Protein AF-0000000084495347 (afdb_homodimer)

Secondary structure (DSSP, 8-state):
-HHHHHHHHHT--HHHHHHHHHHHHHHHHHHHHHHHHHHHHHHHHHTT----HHHHHHHHHHHHHHHHHHHHHHHHHHHHHHTTT-TT---SSTT-S--/-HHHHHHHHHH--HHHHHHHHHHHHHHHHHHHHHHHHHHHHHHHHHTT----HHHHHHHHHHHHHHHHHHHHHHHHHHHHHHTTT-TT---SSTT-S--

Foldseek 3Di:
DVVLLVVQCVVDDVVLVVLSVVLVVVLVVLVVVLVVVVVVQVVCVVVVNDDDPVVNVCVVVVSVVVSVVSSVVSVLLSVQVVCVPPPPDDRPDPVHPDD/DVVLLVVQCVVDDVVLVVLSVVLVVVLVVLVVVLVVVVVVQVVCVVVVNDDDPVVNVCVVVVSVVVSVVSSVVSVLLSVQVVCVPPPPDDRPDPVHPDD

Structure (mmCIF, N/CA/C/O backbone):
data_AF-0000000084495347-model_v1
#
loop_
_entity.id
_entity.type
_entity.pdbx_description
1 polymer 'Uncharacterized protein'
#
loop_
_atom_site.group_PDB
_atom_site.id
_atom_site.type_symbol
_atom_site.label_atom_id
_atom_site.label_alt_id
_atom_site.label_comp_id
_atom_site.label_asym_id
_atom_site.label_entity_id
_atom_site.label_seq_id
_atom_site.pdbx_PDB_ins_code
_atom_site.Cartn_x
_atom_site.Cartn_y
_atom_site.Cartn_z
_atom_site.occupancy
_atom_site.B_iso_or_equiv
_atom_si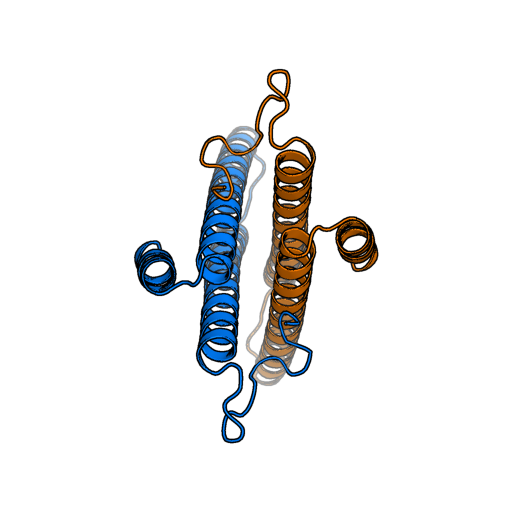te.auth_seq_id
_atom_site.auth_comp_id
_atom_site.auth_asym_id
_atom_site.auth_atom_id
_atom_site.pdbx_PDB_model_num
ATOM 1 N N . MET A 1 1 ? -13.68 2.09 -4.246 1 25.67 1 MET A N 1
ATOM 2 C CA . MET A 1 1 ? -12.477 2.371 -3.479 1 25.67 1 MET A CA 1
ATOM 3 C C . MET A 1 1 ? -12.266 3.873 -3.318 1 25.67 1 MET A C 1
ATOM 5 O O . MET A 1 1 ? -11.852 4.336 -2.254 1 25.67 1 MET A O 1
ATOM 9 N N . ASP A 1 2 ? -12.68 4.609 -4.328 1 34.72 2 ASP A N 1
ATOM 10 C CA . ASP A 1 2 ? -12.734 6.066 -4.406 1 34.72 2 ASP A CA 1
ATOM 11 C C . ASP A 1 2 ? -13.711 6.637 -3.377 1 34.72 2 ASP A C 1
ATOM 13 O O . ASP A 1 2 ? -13.453 7.691 -2.791 1 34.72 2 ASP A O 1
ATOM 17 N N . LYS A 1 3 ? -14.648 5.855 -3.271 1 36.66 3 LYS A N 1
ATOM 18 C CA . LYS A 1 3 ? -15.711 6.402 -2.436 1 36.66 3 LYS A CA 1
ATOM 19 C C . LYS A 1 3 ? -15.281 6.477 -0.974 1 36.66 3 LYS A C 1
ATOM 21 O O . LYS A 1 3 ? -15.578 7.453 -0.284 1 36.66 3 LYS A O 1
ATOM 26 N N . ARG A 1 4 ? -14.727 5.41 -0.504 1 34.75 4 ARG A N 1
ATOM 27 C CA . ARG A 1 4 ? -14.359 5.422 0.908 1 34.75 4 ARG A CA 1
ATOM 28 C C . ARG A 1 4 ? -13.344 6.527 1.2 1 34.75 4 ARG A C 1
ATOM 30 O O . ARG A 1 4 ? -13.438 7.203 2.227 1 34.75 4 ARG A O 1
ATOM 37 N N . LEU A 1 5 ? -12.336 6.672 0.284 1 36.12 5 LEU A N 1
ATOM 38 C CA . LEU A 1 5 ? -11.406 7.785 0.42 1 36.12 5 LEU A CA 1
ATOM 39 C C . LEU A 1 5 ? -12.148 9.117 0.425 1 36.12 5 LEU A C 1
ATOM 41 O O . LEU A 1 5 ? -11.82 10.008 1.208 1 36.12 5 LEU A O 1
ATOM 45 N N . ALA A 1 6 ? -13.148 9.195 -0.491 1 38.72 6 ALA A N 1
ATOM 46 C CA . ALA A 1 6 ? -13.938 10.422 -0.581 1 38.72 6 ALA A CA 1
ATOM 47 C C . ALA A 1 6 ? -14.703 10.672 0.712 1 38.72 6 ALA A C 1
ATOM 49 O O . ALA A 1 6 ? -14.812 11.82 1.162 1 38.72 6 ALA A O 1
ATOM 50 N N . GLU A 1 7 ? -15.242 9.812 1.247 1 37.69 7 GLU A N 1
ATOM 51 C CA . GLU A 1 7 ? -15.953 9.961 2.512 1 37.69 7 GLU A CA 1
ATOM 52 C C . GLU A 1 7 ? -15.016 10.391 3.631 1 37.69 7 GLU A C 1
ATOM 54 O O . GLU A 1 7 ? -15.383 11.195 4.488 1 37.69 7 GLU A O 1
ATOM 59 N N . ILE A 1 8 ? -13.891 9.828 3.629 1 37.72 8 ILE A N 1
ATOM 60 C CA . ILE A 1 8 ? -12.906 10.18 4.645 1 37.72 8 ILE A CA 1
ATOM 61 C C . ILE A 1 8 ? -12.477 11.633 4.453 1 37.72 8 ILE A C 1
ATOM 63 O O . ILE A 1 8 ? -12.32 12.375 5.426 1 37.72 8 ILE A O 1
ATOM 67 N N . GLN A 1 9 ? -12.422 12.117 3.203 1 41.38 9 GLN A N 1
ATOM 68 C CA . GLN A 1 9 ? -11.984 13.469 2.869 1 41.38 9 GLN A CA 1
ATOM 69 C C . GLN A 1 9 ? -12.953 14.516 3.406 1 41.38 9 GLN A C 1
ATOM 71 O O . GLN A 1 9 ? -12.547 15.617 3.779 1 41.38 9 GLN A O 1
ATOM 76 N N . GLN A 1 10 ? -14.18 14.211 3.416 1 42.56 10 GLN A N 1
ATOM 77 C CA . GLN A 1 10 ? -15.188 15.203 3.791 1 42.56 10 GLN A CA 1
ATOM 78 C C . GLN A 1 10 ? -15.094 15.547 5.273 1 42.56 10 GLN A C 1
ATOM 80 O O . GLN A 1 10 ? -15.469 16.656 5.684 1 42.56 10 GLN A O 1
ATOM 85 N N . ARG A 1 11 ? -14.742 14.688 6.062 1 39.97 11 ARG A N 1
ATOM 86 C CA . ARG A 1 11 ? -14.766 14.93 7.5 1 39.97 11 ARG A CA 1
ATOM 87 C C . ARG A 1 11 ? -13.383 15.328 8.008 1 39.97 11 ARG A C 1
ATOM 89 O O . ARG A 1 11 ? -13.203 15.562 9.203 1 39.97 11 ARG A O 1
ATOM 96 N N . LEU A 1 12 ? -12.469 15.305 7.062 1 48.56 12 LEU A N 1
ATOM 97 C CA . LEU A 1 12 ? -11.078 15.242 7.5 1 48.56 12 LEU A CA 1
ATOM 98 C C . LEU A 1 12 ? -10.555 16.625 7.852 1 48.56 12 LEU A C 1
ATOM 100 O O . LEU A 1 12 ? -10.828 17.594 7.141 1 48.56 12 LEU A O 1
ATOM 104 N N . THR A 1 13 ? -10.211 16.797 9.211 1 53.59 13 THR A N 1
ATOM 105 C CA . THR A 1 13 ? -9.328 17.906 9.539 1 53.59 13 THR A CA 1
ATOM 106 C C . THR A 1 13 ? -8.227 18.047 8.492 1 53.59 13 THR A C 1
ATOM 108 O O . THR A 1 13 ? -8.094 17.203 7.605 1 53.59 13 THR A O 1
ATOM 111 N N . LYS A 1 14 ? -7.797 19.188 8.344 1 61.97 14 LYS A N 1
ATOM 112 C CA . LYS A 1 14 ? -6.703 19.422 7.402 1 61.97 14 LYS A CA 1
ATOM 113 C C . LYS A 1 14 ? -5.762 18.219 7.348 1 61.97 14 LYS A C 1
ATOM 115 O O . LYS A 1 14 ? -5.336 17.812 6.27 1 61.97 14 LYS A O 1
ATOM 120 N N . GLU A 1 15 ? -5.559 17.625 8.531 1 64.12 15 GLU A N 1
ATOM 121 C CA . GLU A 1 15 ? -4.668 16.469 8.633 1 64.12 15 GLU A CA 1
ATOM 122 C C . GLU A 1 15 ? -5.266 15.25 7.938 1 64.12 15 GLU A C 1
ATOM 124 O O . GLU A 1 15 ? -4.562 14.523 7.23 1 64.12 15 GLU A O 1
ATOM 129 N N . GLN A 1 16 ? -6.523 15.078 8.102 1 67.62 16 GLN A N 1
ATOM 130 C CA . GLN A 1 16 ? -7.211 13.945 7.504 1 67.62 16 GLN A CA 1
ATOM 131 C C . GLN A 1 16 ? -7.258 14.07 5.984 1 67.62 16 GLN A C 1
ATOM 133 O O . GLN A 1 16 ? -7.16 13.07 5.266 1 67.62 16 GLN A O 1
ATOM 138 N N . LYS A 1 17 ? -7.359 15.305 5.621 1 73.12 17 LYS A N 1
ATOM 139 C CA . LYS A 1 17 ? -7.406 15.539 4.18 1 73.12 17 LYS A CA 1
ATOM 140 C C . LYS A 1 17 ? -6.059 15.227 3.529 1 73.12 17 LYS A C 1
ATOM 142 O O . LYS A 1 17 ? -6.008 14.641 2.447 1 73.12 17 LYS A O 1
ATOM 147 N N . ASP A 1 18 ? -5.043 15.617 4.195 1 78.25 18 ASP A N 1
ATOM 148 C CA . ASP A 1 18 ? -3.705 15.359 3.672 1 78.25 18 ASP A CA 1
ATOM 149 C C . ASP A 1 18 ? -3.441 13.859 3.559 1 78.25 18 ASP A C 1
ATOM 151 O O . ASP A 1 18 ? -2.852 13.398 2.578 1 78.25 18 ASP A O 1
ATOM 155 N N . LEU A 1 19 ? -3.898 13.195 4.543 1 83.44 19 LEU A N 1
ATOM 156 C CA . LEU A 1 19 ? -3.725 11.742 4.527 1 83.44 19 LEU A CA 1
ATOM 157 C C . LEU A 1 19 ? -4.508 11.117 3.383 1 83.44 19 LEU A C 1
ATOM 159 O O . LEU A 1 19 ? -4.012 10.211 2.707 1 83.44 19 LEU A O 1
ATOM 163 N N . SER A 1 20 ? -5.676 11.586 3.215 1 81.31 20 SER A N 1
ATOM 164 C CA . SER A 1 20 ? -6.516 11.039 2.152 1 81.31 20 SER A CA 1
ATOM 165 C C . SER A 1 20 ? -5.906 11.305 0.778 1 81.31 20 SER A C 1
ATOM 167 O O . SER A 1 20 ? -5.957 10.445 -0.104 1 81.31 20 SER A O 1
ATOM 169 N N . ILE A 1 21 ? -5.438 12.461 0.561 1 83.5 21 ILE A N 1
ATOM 170 C CA . ILE A 1 21 ? -4.805 12.82 -0.704 1 83.5 21 ILE A CA 1
ATOM 171 C C . ILE A 1 21 ? -3.578 11.945 -0.936 1 83.5 21 ILE A C 1
ATOM 173 O O . ILE A 1 21 ? -3.352 11.461 -2.049 1 83.5 21 ILE A O 1
ATOM 177 N N . PHE A 1 22 ? -2.816 11.742 0.081 1 87.44 22 PHE A N 1
ATOM 178 C CA . PHE A 1 22 ? -1.657 10.859 -0.011 1 87.44 22 PHE A CA 1
ATOM 179 C C . PHE A 1 22 ? -2.072 9.461 -0.45 1 87.44 22 PHE A C 1
ATOM 181 O O . PHE A 1 22 ? -1.467 8.883 -1.354 1 87.44 22 PHE A O 1
ATOM 188 N N . VAL A 1 23 ? -3.057 8.938 0.161 1 89.5 23 VAL A N 1
ATOM 189 C CA . VAL A 1 23 ? -3.531 7.594 -0.158 1 89.5 23 VAL A CA 1
ATOM 190 C C . VAL A 1 23 ? -3.986 7.539 -1.615 1 89.5 23 VAL A C 1
ATOM 192 O O . VAL A 1 23 ? -3.711 6.566 -2.322 1 89.5 23 VAL A O 1
ATOM 195 N N . LYS A 1 24 ? -4.645 8.531 -2.008 1 86.69 24 LYS A N 1
ATOM 196 C CA . LYS A 1 24 ? -5.059 8.602 -3.406 1 86.69 24 LYS A CA 1
ATOM 197 C C . LYS A 1 24 ? -3.852 8.531 -4.34 1 86.69 24 LYS A C 1
ATOM 199 O O . LYS A 1 24 ? -3.871 7.805 -5.332 1 86.69 24 LYS A O 1
ATOM 204 N N . HIS A 1 25 ? -2.852 9.32 -4.035 1 91.69 25 HIS A N 1
ATOM 205 C CA . HIS A 1 25 ? -1.64 9.312 -4.848 1 91.69 25 HIS A CA 1
ATOM 206 C C . HIS A 1 25 ? -0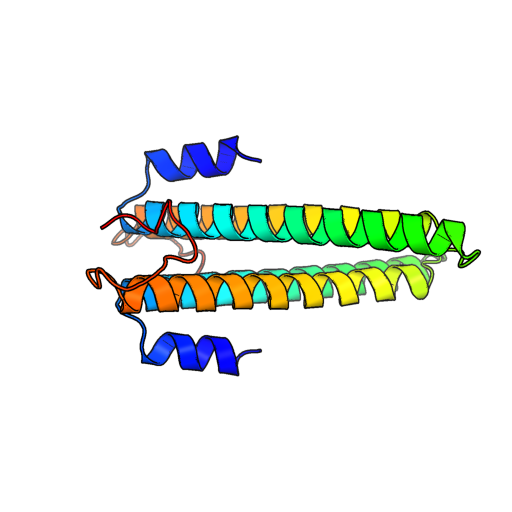.987 7.934 -4.844 1 91.69 25 HIS A C 1
ATOM 208 O O . HIS A 1 25 ? -0.454 7.488 -5.863 1 91.69 25 HIS A O 1
ATOM 214 N N . VAL A 1 26 ? -0.998 7.273 -3.727 1 94.5 26 VAL A N 1
ATOM 215 C CA . VAL A 1 26 ? -0.451 5.926 -3.645 1 94.5 26 VAL A CA 1
ATOM 216 C C . VAL A 1 26 ? -1.261 4.984 -4.531 1 94.5 26 VAL A C 1
ATOM 218 O O . VAL A 1 26 ? -0.694 4.184 -5.281 1 94.5 26 VAL A O 1
ATOM 221 N N . PHE A 1 27 ? -2.543 5.074 -4.5 1 92.56 27 PHE A N 1
ATOM 222 C CA . PHE A 1 27 ? -3.4 4.234 -5.328 1 92.56 27 PHE A CA 1
ATOM 223 C C . PHE A 1 27 ? -3.137 4.488 -6.809 1 92.56 27 PHE A C 1
ATOM 225 O O . PHE A 1 27 ? -3.076 3.549 -7.602 1 92.56 27 PHE A O 1
ATOM 232 N N . ASP A 1 28 ? -3.029 5.746 -7.141 1 92.25 28 ASP A N 1
ATOM 233 C CA . ASP A 1 28 ? -2.693 6.078 -8.523 1 92.25 28 ASP A CA 1
ATOM 234 C C . ASP A 1 28 ? -1.383 5.418 -8.945 1 92.25 28 ASP A C 1
ATOM 236 O O . ASP A 1 28 ? -1.269 4.906 -10.055 1 92.25 28 ASP A O 1
ATOM 240 N N . GLU A 1 29 ? -0.411 5.504 -8.07 1 95.06 29 GLU A N 1
ATOM 241 C CA . GLU A 1 29 ? 0.868 4.859 -8.352 1 95.06 29 GLU A CA 1
ATOM 242 C C . GLU A 1 29 ? 0.699 3.355 -8.531 1 95.06 29 GLU A C 1
ATOM 244 O O . GLU A 1 29 ? 1.289 2.762 -9.438 1 95.06 29 GLU A O 1
ATOM 249 N N . TYR A 1 30 ? -0.065 2.674 -7.656 1 96 30 TYR A N 1
ATOM 250 C CA . TYR A 1 30 ? -0.346 1.25 -7.801 1 96 30 TYR A CA 1
ATOM 251 C C . TYR A 1 30 ? -0.933 0.945 -9.172 1 96 30 TYR A C 1
ATOM 253 O O . TYR A 1 30 ? -0.52 -0.012 -9.836 1 96 30 TYR A O 1
ATOM 261 N N . ASP A 1 31 ? -1.883 1.733 -9.586 1 94.56 31 ASP A N 1
ATOM 262 C CA . ASP A 1 31 ? -2.535 1.516 -10.875 1 94.56 31 ASP A CA 1
ATOM 263 C C . ASP A 1 31 ? -1.541 1.663 -12.023 1 94.56 31 ASP A C 1
ATOM 265 O O . ASP A 1 31 ? -1.561 0.877 -12.969 1 94.56 31 ASP A O 1
ATOM 269 N N . LYS A 1 32 ? -0.75 2.703 -11.922 1 96.12 32 LYS A N 1
ATOM 270 C CA . LYS A 1 32 ? 0.286 2.902 -12.93 1 96.12 32 LYS A CA 1
ATOM 271 C C . LYS A 1 32 ? 1.21 1.69 -13.016 1 96.12 32 LYS A C 1
ATOM 273 O O . LYS A 1 32 ? 1.506 1.203 -14.109 1 96.12 32 LYS A O 1
ATOM 278 N N . LYS A 1 33 ? 1.647 1.181 -11.875 1 96.81 33 LYS A N 1
ATOM 279 C CA . LYS A 1 33 ? 2.566 0.048 -11.828 1 96.81 33 LYS A CA 1
ATOM 280 C C . LYS A 1 33 ? 1.884 -1.232 -12.305 1 96.81 33 LYS A C 1
ATOM 282 O O . LYS A 1 33 ? 2.51 -2.072 -12.953 1 96.81 33 LYS A O 1
ATOM 287 N N . ALA A 1 34 ? 0.661 -1.425 -11.953 1 94.25 34 ALA A N 1
ATOM 288 C CA . ALA A 1 34 ? -0.102 -2.566 -12.453 1 94.25 34 ALA A CA 1
ATOM 289 C C . ALA A 1 34 ? -0.21 -2.527 -13.977 1 94.25 34 ALA A C 1
ATOM 291 O O . ALA A 1 34 ? -0.095 -3.562 -14.641 1 94.25 34 ALA A O 1
ATOM 292 N N . ASP A 1 35 ? -0.438 -1.355 -14.555 1 94.62 35 ASP A N 1
ATOM 293 C CA . ASP A 1 35 ? -0.503 -1.2 -16 1 94.62 35 ASP A CA 1
ATOM 294 C C . ASP A 1 35 ? 0.839 -1.532 -16.656 1 94.62 35 ASP A C 1
ATOM 296 O O . ASP A 1 35 ? 0.885 -2.199 -17.688 1 94.62 35 ASP A O 1
ATOM 300 N N . GLU A 1 36 ? 1.893 -1.044 -16.078 1 95.19 36 GLU A N 1
ATOM 301 C CA . GLU A 1 36 ? 3.227 -1.373 -16.562 1 95.19 36 GLU A CA 1
ATOM 302 C C . GLU A 1 36 ? 3.463 -2.881 -16.562 1 95.19 36 GLU A C 1
ATOM 304 O O . GLU A 1 36 ? 4.059 -3.428 -17.484 1 95.19 36 GLU A O 1
ATOM 309 N N . HIS A 1 37 ? 3.061 -3.514 -15.492 1 94.31 37 HIS A N 1
ATOM 310 C CA . HIS A 1 37 ? 3.168 -4.965 -15.383 1 94.31 37 HIS A CA 1
ATOM 311 C C . HIS A 1 37 ? 2.395 -5.66 -16.5 1 94.31 37 HIS A C 1
ATOM 313 O O . HIS A 1 37 ? 2.906 -6.59 -17.125 1 94.31 37 HIS A O 1
ATOM 319 N N . ARG A 1 38 ? 1.146 -5.254 -16.734 1 92.12 38 ARG A N 1
ATOM 320 C CA . ARG A 1 38 ? 0.328 -5.82 -17.797 1 92.12 38 ARG A CA 1
ATOM 321 C C . ARG A 1 38 ? 1.035 -5.715 -19.156 1 92.12 38 ARG A C 1
ATOM 323 O O . ARG A 1 38 ? 1.043 -6.672 -19.922 1 92.12 38 ARG A O 1
ATOM 330 N N . ARG A 1 39 ? 1.602 -4.613 -19.422 1 92.69 39 ARG A N 1
ATOM 331 C CA . ARG A 1 39 ? 2.312 -4.398 -20.672 1 92.69 39 ARG A CA 1
ATOM 332 C C . ARG A 1 39 ? 3.531 -5.309 -20.781 1 92.69 39 ARG A C 1
ATOM 334 O O . ARG A 1 39 ? 3.814 -5.855 -21.844 1 92.69 39 ARG A O 1
ATOM 341 N N . LEU A 1 40 ? 4.199 -5.387 -19.688 1 90.62 40 LEU A N 1
ATOM 342 C CA . LEU A 1 40 ? 5.367 -6.258 -19.672 1 90.62 40 LEU A CA 1
ATOM 343 C C . LEU A 1 40 ? 4.969 -7.707 -19.938 1 90.62 40 LEU A C 1
ATOM 345 O O . LEU A 1 40 ? 5.637 -8.406 -20.703 1 90.62 40 LEU A O 1
ATOM 349 N N . ILE A 1 41 ? 3.91 -8.141 -19.344 1 91 41 ILE A N 1
ATOM 350 C CA . ILE A 1 41 ? 3.439 -9.508 -19.516 1 91 41 ILE A CA 1
ATOM 351 C C . ILE A 1 41 ? 3.01 -9.734 -20.969 1 91 41 ILE A C 1
ATOM 353 O O . ILE A 1 41 ? 3.305 -10.773 -21.547 1 91 41 ILE A O 1
ATOM 357 N N . ALA A 1 42 ? 2.301 -8.781 -21.547 1 89.88 42 ALA A N 1
ATOM 358 C CA . ALA A 1 42 ? 1.905 -8.859 -22.938 1 89.88 42 ALA A CA 1
ATOM 359 C C . ALA A 1 42 ? 3.127 -8.977 -23.859 1 89.88 42 ALA A C 1
ATOM 361 O O . ALA A 1 42 ? 3.141 -9.781 -24.781 1 89.88 42 ALA A O 1
ATOM 362 N N . SER A 1 43 ? 4.121 -8.156 -23.578 1 91.06 43 SER A N 1
ATOM 363 C CA . SER A 1 43 ? 5.355 -8.195 -24.359 1 91.06 43 SER A CA 1
ATOM 364 C C . SER A 1 43 ? 6.055 -9.539 -24.219 1 91.06 43 SER A C 1
ATOM 366 O O . SER A 1 43 ? 6.562 -10.078 -25.203 1 91.06 43 SER A O 1
ATOM 368 N N . ASN A 1 44 ? 6.113 -10.023 -23 1 89.5 44 ASN A N 1
ATOM 369 C CA . ASN A 1 44 ? 6.719 -11.328 -22.75 1 89.5 44 ASN A CA 1
ATOM 370 C C . ASN A 1 44 ? 6.012 -12.43 -23.531 1 89.5 44 ASN A C 1
ATOM 372 O O . ASN A 1 44 ? 6.66 -13.312 -24.094 1 89.5 44 ASN A O 1
ATOM 376 N N . ALA A 1 45 ? 4.691 -12.43 -23.5 1 88.62 45 ALA A N 1
ATOM 377 C CA . ALA A 1 45 ? 3.908 -13.422 -24.219 1 88.62 45 ALA A CA 1
ATOM 378 C C . ALA A 1 45 ? 4.254 -13.406 -25.719 1 88.62 45 ALA A C 1
ATOM 380 O O . ALA A 1 45 ? 4.383 -14.461 -26.344 1 88.62 45 ALA A O 1
ATOM 381 N N . LEU A 1 46 ? 4.488 -12.227 -26.297 1 90.25 46 LEU A N 1
ATOM 382 C CA . LEU A 1 46 ? 4.852 -12.086 -27.703 1 90.25 46 LEU A CA 1
ATOM 383 C C . LEU A 1 46 ? 6.227 -12.68 -27.969 1 90.25 46 LEU A C 1
ATOM 385 O O . LEU A 1 46 ? 6.488 -13.18 -29.062 1 90.25 46 LEU A O 1
ATOM 389 N N . ALA A 1 47 ? 7.035 -12.633 -26.953 1 91.31 47 ALA A N 1
ATOM 390 C CA . ALA A 1 47 ? 8.391 -13.164 -27.078 1 91.31 47 ALA A CA 1
ATOM 391 C C . ALA A 1 47 ? 8.438 -14.648 -26.719 1 91.31 47 ALA A C 1
ATOM 393 O O . ALA A 1 47 ? 9.516 -15.25 -26.688 1 91.31 47 ALA A O 1
ATOM 394 N N . GLY A 1 48 ? 7.258 -15.172 -26.297 1 89.44 48 GLY A N 1
ATOM 395 C CA . GLY A 1 48 ? 7.18 -16.594 -26.016 1 89.44 48 GLY A CA 1
ATOM 396 C C . GLY A 1 48 ? 7.453 -16.938 -24.562 1 89.44 48 GLY A C 1
ATOM 397 O O . GLY A 1 48 ? 7.711 -18.094 -24.234 1 89.44 48 GLY A O 1
ATOM 398 N N . ILE A 1 49 ? 7.652 -15.938 -23.75 1 83.94 49 ILE A N 1
ATOM 399 C CA . ILE A 1 49 ? 7.855 -16.156 -22.312 1 83.94 49 ILE A CA 1
ATOM 400 C C . ILE A 1 49 ? 6.508 -16.344 -21.625 1 83.94 49 ILE A C 1
ATOM 402 O O . ILE A 1 49 ? 5.633 -15.477 -21.719 1 83.94 49 ILE A O 1
ATOM 406 N N . LYS A 1 50 ? 6.336 -17.5 -21.109 1 76.69 50 LYS A N 1
ATOM 407 C CA . LYS A 1 50 ? 5.02 -17.828 -20.562 1 76.69 50 LYS A CA 1
ATOM 408 C C . LYS A 1 50 ? 4.91 -17.422 -19.094 1 76.69 50 LYS A C 1
ATOM 410 O O . LYS A 1 50 ? 5.832 -17.641 -18.312 1 76.69 50 LYS A O 1
ATOM 415 N N . THR A 1 51 ? 4.039 -16.5 -18.797 1 75.06 51 THR A N 1
ATOM 416 C CA . THR A 1 51 ? 3.576 -16.25 -17.438 1 75.06 51 THR A CA 1
ATOM 417 C C . THR A 1 51 ? 2.307 -17.047 -17.141 1 75.06 51 THR A C 1
ATOM 419 O O . THR A 1 51 ? 1.476 -17.25 -18.031 1 75.06 51 THR A O 1
ATOM 422 N N . THR A 1 52 ? 2.322 -17.641 -15.961 1 80.75 52 THR A N 1
ATOM 423 C CA . THR A 1 52 ? 1.125 -18.422 -15.68 1 80.75 52 THR A CA 1
ATOM 424 C C . THR A 1 52 ? -0.016 -17.516 -15.219 1 80.75 52 THR A C 1
ATOM 426 O O . THR A 1 52 ? 0.216 -16.5 -14.555 1 80.75 52 THR A O 1
ATOM 429 N N . GLY A 1 53 ? -1.111 -17.75 -15.719 1 82.69 53 GLY A N 1
ATOM 430 C CA . GLY A 1 53 ? -2.322 -17.062 -15.305 1 82.69 53 GLY A CA 1
ATOM 431 C C . GLY A 1 53 ? -2.477 -16.969 -13.797 1 82.69 53 GLY A C 1
ATOM 432 O O . GLY A 1 53 ? -2.959 -15.969 -13.273 1 82.69 53 GLY A O 1
ATOM 433 N N . VAL A 1 54 ? -1.961 -17.938 -13.125 1 84.19 54 VAL A N 1
ATOM 434 C CA . VAL A 1 54 ? -2.07 -17.984 -11.672 1 84.19 54 VAL A CA 1
ATOM 435 C C . VAL A 1 54 ? -1.172 -16.906 -11.055 1 84.19 54 VAL A C 1
ATOM 437 O O . VAL A 1 54 ? -1.578 -16.203 -10.125 1 84.19 54 VAL A O 1
ATOM 440 N N . GLU A 1 55 ? 0.04 -16.734 -11.602 1 87.88 55 GLU A N 1
ATOM 441 C CA . GLU A 1 55 ? 0.962 -15.719 -11.109 1 87.88 55 GLU A CA 1
ATOM 442 C C . GLU A 1 55 ? 0.384 -14.32 -11.281 1 87.88 55 GLU A C 1
ATOM 444 O O . GLU A 1 55 ? 0.488 -13.484 -10.383 1 87.88 55 GLU A O 1
ATOM 449 N N . GLU A 1 56 ? -0.184 -14.156 -12.383 1 91.81 56 GLU A N 1
ATOM 450 C CA . GLU A 1 56 ? -0.781 -12.852 -12.672 1 91.81 56 GLU A CA 1
ATOM 451 C C . GLU A 1 56 ? -1.958 -12.57 -11.742 1 91.81 56 GLU A C 1
ATOM 453 O O . GLU A 1 56 ? -2.105 -11.453 -11.242 1 91.81 56 GLU A O 1
ATOM 458 N N . LYS A 1 57 ? -2.775 -13.555 -11.562 1 92.88 57 LYS A N 1
ATOM 459 C CA . LYS A 1 57 ? -3.922 -13.391 -10.68 1 92.88 57 LYS A CA 1
ATOM 460 C C . LYS A 1 57 ? -3.473 -13.031 -9.266 1 92.88 57 LYS A C 1
ATOM 462 O O . LYS A 1 57 ? -4.035 -12.133 -8.633 1 92.88 57 LYS A O 1
ATOM 467 N N . VAL A 1 58 ? -2.527 -13.695 -8.75 1 93.81 58 VAL A N 1
ATOM 468 C CA . VAL A 1 58 ? -2.027 -13.453 -7.406 1 93.81 58 VAL A CA 1
ATOM 469 C C . VAL A 1 58 ? -1.473 -12.031 -7.305 1 93.81 58 VAL A C 1
ATOM 471 O O . VAL A 1 58 ? -1.689 -11.344 -6.309 1 93.81 58 VAL A O 1
ATOM 474 N N . PHE A 1 59 ? -0.784 -11.609 -8.375 1 95.75 59 PHE A N 1
ATOM 475 C CA . PHE A 1 59 ? -0.218 -10.266 -8.414 1 95.75 59 PHE A CA 1
ATOM 476 C C . PHE A 1 59 ? -1.309 -9.219 -8.266 1 95.75 59 PHE A C 1
ATOM 478 O O . PHE A 1 59 ? -1.265 -8.398 -7.34 1 95.75 59 PHE A O 1
ATOM 485 N N . TYR A 1 60 ? -2.279 -9.32 -9 1 96.19 60 TYR A N 1
ATOM 486 C CA . TYR A 1 60 ? -3.324 -8.305 -9.008 1 96.19 60 TYR A CA 1
ATOM 487 C C . TYR A 1 60 ? -4.188 -8.398 -7.758 1 96.19 60 TYR A C 1
ATOM 489 O O . TYR A 1 60 ? -4.578 -7.375 -7.188 1 96.19 60 TYR A O 1
ATOM 497 N N . ASP A 1 61 ? -4.496 -9.609 -7.328 1 95.62 61 ASP A N 1
ATOM 498 C CA . ASP A 1 61 ? -5.246 -9.781 -6.09 1 95.62 61 ASP A CA 1
ATOM 499 C C . ASP A 1 61 ? -4.504 -9.164 -4.906 1 95.62 61 ASP A C 1
ATOM 501 O O . ASP A 1 61 ? -5.121 -8.531 -4.047 1 95.62 61 ASP A O 1
ATOM 505 N N . THR A 1 62 ? -3.244 -9.375 -4.93 1 97.19 62 THR A N 1
ATOM 506 C CA . THR A 1 62 ? -2.439 -8.859 -3.834 1 97.19 62 THR A CA 1
ATOM 507 C C . THR A 1 62 ? -2.443 -7.332 -3.838 1 97.19 62 THR A C 1
ATOM 509 O O . THR A 1 62 ? -2.557 -6.703 -2.783 1 97.19 62 THR A O 1
ATOM 512 N N . ILE A 1 63 ? -2.297 -6.727 -4.988 1 97.44 63 ILE A N 1
ATOM 513 C CA . ILE A 1 63 ? -2.367 -5.273 -5.098 1 97.44 63 ILE A CA 1
ATOM 514 C C . ILE A 1 63 ? -3.686 -4.777 -4.512 1 97.44 63 ILE A C 1
ATOM 516 O O . ILE A 1 63 ? -3.703 -3.828 -3.723 1 97.44 63 ILE A O 1
ATOM 520 N N . GLN A 1 64 ? -4.766 -5.434 -4.879 1 96.12 64 GLN A N 1
ATOM 521 C CA . GLN A 1 64 ? -6.078 -5.027 -4.387 1 96.12 64 GLN A CA 1
ATOM 522 C C . GLN A 1 64 ? -6.172 -5.195 -2.873 1 96.12 64 GLN A C 1
ATOM 524 O O . GLN A 1 64 ? -6.727 -4.34 -2.182 1 96.12 64 GLN A O 1
ATOM 529 N N . GLU A 1 65 ? -5.66 -6.23 -2.363 1 96.31 65 GLU A N 1
ATOM 530 C CA . GLU A 1 65 ? -5.676 -6.457 -0.921 1 96.31 65 GLU A CA 1
ATOM 531 C C . GLU A 1 65 ? -4.902 -5.367 -0.182 1 96.31 65 GLU A C 1
ATOM 533 O O . GLU A 1 65 ? -5.34 -4.887 0.864 1 96.31 65 GLU A O 1
ATOM 538 N N . THR A 1 66 ? -3.77 -5.027 -0.725 1 97.38 66 THR A N 1
ATOM 539 C CA . THR A 1 66 ? -2.965 -4.012 -0.052 1 97.38 66 THR A CA 1
ATOM 540 C C . THR A 1 66 ? -3.686 -2.668 -0.049 1 97.38 66 THR A C 1
ATOM 542 O O . THR A 1 66 ? -3.564 -1.896 0.904 1 97.38 66 THR A O 1
ATOM 545 N N . LYS A 1 67 ? -4.402 -2.363 -1.08 1 93.75 67 LYS A N 1
ATOM 546 C CA . LYS A 1 67 ? -5.227 -1.158 -1.094 1 93.75 67 LYS A CA 1
ATOM 547 C C . LYS A 1 67 ? -6.27 -1.193 0.018 1 93.75 67 LYS A C 1
ATOM 549 O O . LYS A 1 67 ? -6.477 -0.197 0.714 1 93.75 67 LYS A O 1
ATOM 554 N N . ARG A 1 68 ? -6.902 -2.342 0.154 1 93.75 68 ARG A N 1
ATOM 555 C CA . ARG A 1 68 ? -7.906 -2.502 1.202 1 93.75 68 ARG A CA 1
ATOM 556 C C . ARG A 1 68 ? -7.289 -2.32 2.584 1 93.75 68 ARG A C 1
ATOM 558 O O . ARG A 1 68 ? -7.859 -1.646 3.441 1 93.75 68 ARG A O 1
ATOM 565 N N . TRP A 1 69 ? -6.16 -2.924 2.746 1 94.94 69 TRP A N 1
ATOM 566 C CA . TRP A 1 69 ? -5.484 -2.803 4.035 1 94.94 69 TRP A CA 1
ATOM 567 C C . TRP A 1 69 ? -5.129 -1.351 4.332 1 94.94 69 TRP A C 1
ATOM 569 O O . TRP A 1 69 ? -5.285 -0.884 5.461 1 94.94 69 TRP A O 1
ATOM 579 N N . MET A 1 70 ? -4.648 -0.654 3.346 1 93.25 70 MET A N 1
ATOM 580 C CA . MET A 1 70 ? -4.301 0.753 3.516 1 93.25 70 MET A CA 1
ATOM 581 C C . MET A 1 70 ? -5.527 1.575 3.893 1 93.25 70 MET A C 1
ATOM 583 O O . MET A 1 70 ? -5.461 2.43 4.777 1 93.25 70 MET A O 1
ATOM 587 N N . LEU A 1 71 ? -6.59 1.315 3.277 1 89.88 71 LEU A N 1
ATOM 588 C CA . LEU A 1 71 ? -7.828 2.027 3.584 1 89.88 71 LEU A CA 1
ATOM 589 C C . LEU A 1 71 ? -8.266 1.756 5.02 1 89.88 71 LEU A C 1
ATOM 591 O O . LEU A 1 71 ? -8.789 2.648 5.691 1 89.88 71 LEU A O 1
ATOM 595 N N . ASN A 1 72 ? -8.156 0.54 5.402 1 91.25 72 ASN A N 1
ATOM 596 C CA . ASN A 1 72 ? -8.477 0.215 6.785 1 91.25 72 ASN A CA 1
ATOM 597 C C . ASN A 1 72 ? -7.641 1.033 7.766 1 91.25 72 ASN A C 1
ATOM 599 O O . ASN A 1 72 ? -8.156 1.529 8.766 1 91.25 72 ASN A O 1
ATOM 603 N N . VAL A 1 73 ? -6.363 1.138 7.48 1 92.12 73 VAL A N 1
ATOM 604 C CA . VAL A 1 73 ? -5.477 1.916 8.336 1 92.12 73 VAL A CA 1
ATOM 605 C C . VAL A 1 73 ? -5.887 3.387 8.305 1 92.12 73 VAL A C 1
ATOM 607 O O . VAL A 1 73 ? -5.883 4.062 9.344 1 92.12 73 VAL A O 1
ATOM 610 N N . LEU A 1 74 ? -6.184 3.906 7.145 1 87 74 LEU A N 1
ATOM 611 C CA . LEU A 1 74 ? -6.641 5.285 7.023 1 87 74 LEU A CA 1
ATOM 612 C C . LEU A 1 74 ? -7.879 5.527 7.879 1 87 74 LEU A C 1
ATOM 614 O O . LEU A 1 74 ? -7.969 6.535 8.578 1 87 74 LEU A O 1
ATOM 618 N N . GLU A 1 75 ? -8.828 4.645 7.809 1 84.56 75 GLU A N 1
ATOM 619 C CA . GLU A 1 75 ? -10.055 4.758 8.586 1 84.56 75 GLU A CA 1
ATOM 620 C C . GLU A 1 75 ? -9.766 4.754 10.086 1 84.56 75 GLU A C 1
ATOM 622 O O . GLU A 1 75 ? -10.312 5.566 10.828 1 84.56 75 GLU A O 1
ATOM 627 N N . ARG A 1 76 ? -8.938 3.852 10.508 1 88.38 76 ARG A N 1
ATOM 628 C CA . ARG A 1 76 ? -8.57 3.775 11.922 1 88.38 76 ARG A CA 1
ATOM 629 C C . ARG A 1 76 ? -7.852 5.043 12.367 1 88.38 76 ARG A C 1
ATOM 631 O O . ARG A 1 76 ? -8.047 5.512 13.492 1 88.38 76 ARG A O 1
ATOM 638 N N . THR A 1 77 ? -6.957 5.531 11.539 1 85.94 77 THR A N 1
ATOM 639 C CA . THR A 1 77 ? -6.258 6.777 11.828 1 85.94 77 THR A CA 1
ATOM 640 C C . THR A 1 77 ? -7.25 7.934 11.953 1 85.94 77 THR A C 1
ATOM 642 O O . THR A 1 77 ? -7.141 8.758 12.867 1 85.94 77 THR A O 1
ATOM 645 N N . ALA A 1 78 ? -8.172 8 10.992 1 79.06 78 ALA A N 1
ATOM 646 C CA . ALA A 1 78 ? -9.195 9.047 11.023 1 79.06 78 ALA A CA 1
ATOM 647 C C . ALA A 1 78 ? -10.023 8.977 12.305 1 79.06 78 ALA A C 1
ATOM 649 O O . ALA A 1 78 ? -10.344 10 12.898 1 79.06 78 ALA A O 1
ATOM 650 N N . GLN A 1 79 ? -10.367 7.777 12.711 1 81.88 79 GLN A N 1
ATOM 651 C CA . GLN A 1 79 ? -11.117 7.586 13.945 1 81.88 79 GLN A CA 1
ATOM 652 C C . GLN A 1 79 ? -10.328 8.102 15.148 1 81.88 79 GLN A C 1
ATOM 654 O O . GLN A 1 79 ? -10.891 8.758 16.031 1 81.88 79 GLN A O 1
ATOM 659 N N . ASP A 1 80 ? -9.062 7.77 15.211 1 84.25 80 ASP A N 1
ATOM 660 C CA . ASP A 1 80 ? -8.219 8.242 16.297 1 84.25 80 ASP A CA 1
ATOM 661 C C . ASP A 1 80 ? -8.148 9.766 16.328 1 84.25 80 ASP A C 1
ATOM 663 O O . ASP A 1 80 ? -8.188 10.375 17.406 1 84.25 80 ASP A O 1
ATOM 667 N N . LEU A 1 81 ? -8.078 10.352 15.188 1 77.44 81 LEU A N 1
ATOM 668 C CA . LEU A 1 81 ? -8 11.812 15.086 1 77.44 81 LEU A CA 1
ATOM 669 C C . LEU A 1 81 ? -9.312 12.453 15.516 1 77.44 81 LEU A C 1
ATOM 671 O O . LEU A 1 81 ? -9.312 13.523 16.125 1 77.44 81 LEU A O 1
ATOM 675 N N . GLU A 1 82 ? -10.398 11.828 15.203 1 76.94 82 GLU A N 1
ATOM 676 C CA . GLU A 1 82 ? -11.711 12.336 15.57 1 76.94 82 GLU A CA 1
ATOM 677 C C . GLU A 1 82 ? -11.922 12.297 17.078 1 76.94 82 GLU A C 1
ATOM 679 O O . GLU A 1 82 ? -12.734 13.055 17.625 1 76.94 82 GLU A O 1
ATOM 684 N N . HIS A 1 83 ? -11.242 11.461 17.734 1 79.62 83 HIS A N 1
ATOM 685 C CA . HIS A 1 83 ? -11.453 11.289 19.172 1 79.62 83 HIS A CA 1
ATOM 686 C C . HIS A 1 83 ? -10.266 11.82 19.969 1 79.62 83 HIS A C 1
ATOM 688 O O . HIS A 1 83 ? -10.047 11.406 21.109 1 79.62 83 HIS A O 1
ATOM 694 N N . THR A 1 84 ? -9.586 12.547 19.281 1 76.56 84 THR A N 1
ATOM 695 C CA . THR A 1 84 ? -8.484 13.172 20 1 76.56 84 THR A CA 1
ATOM 696 C C . THR A 1 84 ? -8.992 13.891 21.25 1 76.56 84 THR A C 1
ATOM 698 O O . THR A 1 84 ? -9.93 14.688 21.172 1 76.56 84 THR A O 1
ATOM 701 N N . GLY A 1 85 ? -8.398 13.555 22.391 1 76.25 85 GLY A N 1
ATOM 702 C CA . GLY A 1 85 ? -8.797 14.18 23.641 1 76.25 85 GLY A CA 1
ATOM 703 C C . GLY A 1 85 ? -9.867 13.406 24.375 1 76.25 85 GLY A C 1
ATOM 704 O O . GLY A 1 85 ? -10.188 13.719 25.531 1 76.25 85 GLY A O 1
ATOM 705 N N . ASP A 1 86 ? -10.477 12.477 23.75 1 77.81 86 ASP A N 1
ATOM 706 C CA . ASP A 1 86 ? -11.492 11.641 24.391 1 77.81 86 ASP A CA 1
ATOM 707 C C . ASP A 1 86 ? -10.859 10.594 25.297 1 77.81 86 ASP A C 1
ATOM 709 O O . ASP A 1 86 ? -10.234 9.641 24.812 1 77.81 86 ASP A O 1
ATOM 713 N N . LYS A 1 87 ? -10.938 10.773 26.609 1 82.75 87 LYS A N 1
ATOM 714 C CA . LYS A 1 87 ? -10.336 9.906 27.609 1 82.75 87 LYS A CA 1
ATOM 715 C C . LYS A 1 87 ? -10.922 8.5 27.562 1 82.75 87 LYS A C 1
ATOM 717 O O . LYS A 1 87 ? -10.32 7.551 28.062 1 82.75 87 LYS A O 1
ATOM 722 N N . ASN A 1 88 ? -12.047 8.367 26.922 1 84.69 88 ASN A N 1
ATOM 723 C CA . ASN A 1 88 ? -12.719 7.07 26.875 1 84.69 88 ASN A CA 1
ATOM 724 C C . ASN A 1 88 ? -12.422 6.344 25.562 1 84.69 88 ASN A C 1
ATOM 726 O O . ASN A 1 88 ? -12.938 5.246 25.328 1 84.69 88 ASN A O 1
ATOM 730 N N . TRP A 1 89 ? -11.633 7.035 24.75 1 83.56 89 TRP A N 1
ATOM 731 C CA . TRP A 1 89 ? -11.32 6.422 23.469 1 83.56 89 TRP A CA 1
ATOM 732 C C . TRP A 1 89 ? -10.109 5.508 23.578 1 83.56 89 TRP A C 1
ATOM 734 O O . TRP A 1 89 ? -9.07 5.902 24.125 1 83.56 89 TRP A O 1
ATOM 744 N N . ASN A 1 90 ? -10.359 4.262 23.094 1 84.38 90 ASN A N 1
ATOM 745 C CA . ASN A 1 90 ? -9.219 3.354 22.938 1 84.38 90 ASN A CA 1
ATOM 746 C C . ASN A 1 90 ? -8.555 3.508 21.578 1 84.38 90 ASN A C 1
ATOM 748 O O . ASN A 1 90 ? -9.07 3.014 20.562 1 84.38 90 ASN A O 1
ATOM 752 N N . LYS A 1 91 ? -7.391 4.043 21.594 1 82.69 91 LYS A N 1
ATOM 753 C CA . LYS A 1 91 ? -6.703 4.395 20.359 1 82.69 91 LYS A CA 1
ATOM 754 C C . LYS A 1 91 ? -6.359 3.15 19.547 1 82.69 91 LYS A C 1
ATOM 756 O O . LYS A 1 91 ? -5.938 2.135 20.094 1 82.69 91 LYS A O 1
ATOM 761 N N . ASN A 1 92 ? -6.59 3.271 18.297 1 83.56 92 ASN A N 1
ATOM 762 C CA . ASN A 1 92 ? -6.184 2.211 17.375 1 83.56 92 ASN A CA 1
ATOM 763 C C . ASN A 1 92 ? -4.664 2.135 17.25 1 83.56 92 ASN A C 1
ATOM 765 O O . ASN A 1 92 ? -4.102 1.046 17.109 1 83.56 92 ASN A O 1
ATOM 769 N N . PHE A 1 93 ? -4.078 3.311 17.203 1 83.69 93 PHE A N 1
ATOM 770 C CA . PHE A 1 93 ? -2.627 3.395 17.094 1 83.69 93 PHE A CA 1
ATOM 771 C C . PHE A 1 93 ? -2.045 4.172 18.281 1 83.69 93 PHE A C 1
ATOM 773 O O . PHE A 1 93 ? -1.995 5.402 18.25 1 83.69 93 PHE A O 1
ATOM 780 N N . PRO A 1 94 ? -1.65 3.432 19.328 1 69.56 94 PRO A N 1
ATOM 781 C CA . PRO A 1 94 ? -1.187 4.098 20.547 1 69.56 94 PRO A CA 1
ATOM 782 C C . PRO A 1 94 ? -0.088 5.125 20.281 1 69.56 94 PRO A C 1
ATOM 784 O O . PRO A 1 94 ? 0.056 6.094 21.031 1 69.56 94 PRO A O 1
ATOM 787 N N . ASP A 1 95 ? 0.796 4.832 19.359 1 59.72 95 ASP A N 1
ATOM 788 C CA . ASP A 1 95 ? 1.805 5.828 19.016 1 59.72 95 ASP A CA 1
ATOM 789 C C . ASP A 1 95 ? 1.246 6.859 18.031 1 59.72 95 ASP A C 1
ATOM 791 O O . ASP A 1 95 ? 1.998 7.652 17.453 1 59.72 95 ASP A O 1
ATOM 795 N N . GLY A 1 96 ? 0.045 7.254 18.156 1 53.53 96 GLY A N 1
ATOM 796 C CA . GLY A 1 96 ? -0.82 8.109 17.359 1 53.53 96 GLY A CA 1
ATOM 797 C C . GLY A 1 96 ? -0.054 9.094 16.5 1 53.53 96 GLY A C 1
ATOM 798 O O . GLY A 1 96 ? 1.178 9.07 16.469 1 53.53 96 GLY A O 1
ATOM 799 N N . VAL A 1 97 ? -0.635 9.711 15.375 1 50.31 97 VAL A N 1
ATOM 800 C CA . VAL A 1 97 ? -0.177 10.93 14.719 1 50.31 97 VAL A CA 1
ATOM 801 C C . VAL A 1 97 ? -0.063 12.062 15.734 1 50.31 97 VAL A C 1
ATOM 803 O O . VAL A 1 97 ? -0.948 12.242 16.578 1 50.31 97 VAL A O 1
ATOM 806 N N . HIS A 1 98 ? 0.996 12.117 16.453 1 41.41 98 HIS A N 1
ATOM 807 C CA . HIS A 1 98 ? 1.165 13.062 17.547 1 41.41 98 HIS A CA 1
ATOM 808 C C . HIS A 1 98 ? 0.481 14.391 17.234 1 41.41 98 HIS A C 1
ATOM 810 O O . HIS A 1 98 ? 0.389 14.789 16.062 1 41.41 98 HIS A O 1
ATOM 816 N N . GLU A 1 99 ? -0.359 14.961 18.266 1 38.19 99 GLU A N 1
ATOM 817 C CA . GLU A 1 99 ? -0.641 16.375 18.484 1 38.19 99 GLU A CA 1
ATOM 818 C C . GLU A 1 99 ? 0.645 17.203 18.516 1 38.19 99 GLU A C 1
ATOM 820 O O . GLU A 1 99 ? 1.701 16.703 18.906 1 38.19 99 GLU A O 1
ATOM 825 N N . MET B 1 1 ? 14.055 -0.571 5.145 1 26.17 1 MET B N 1
ATOM 826 C CA . MET B 1 1 ? 12.773 0.041 4.82 1 26.17 1 MET B CA 1
ATOM 827 C C . MET B 1 1 ? 12.383 1.078 5.871 1 26.17 1 MET B C 1
ATOM 829 O O . MET B 1 1 ? 11.844 2.133 5.535 1 26.17 1 MET B O 1
ATOM 833 N N . ASP B 1 2 ? 12.797 0.846 7.109 1 34.41 2 ASP B N 1
ATOM 834 C CA . ASP B 1 2 ? 12.688 1.671 8.305 1 34.41 2 ASP B CA 1
ATOM 835 C C . ASP B 1 2 ? 13.508 2.951 8.172 1 34.41 2 ASP B C 1
ATOM 837 O O . ASP B 1 2 ? 13.094 4.012 8.641 1 34.41 2 ASP B O 1
ATOM 841 N N . LYS B 1 3 ? 14.531 2.686 7.543 1 36.75 3 LYS B N 1
ATOM 842 C CA . LYS B 1 3 ? 15.461 3.807 7.539 1 36.75 3 LYS B CA 1
ATOM 843 C C . LYS B 1 3 ? 14.938 4.957 6.688 1 36.75 3 LYS B C 1
ATOM 845 O O . LYS B 1 3 ? 15.062 6.125 7.066 1 36.75 3 LYS B O 1
ATOM 850 N N . ARG B 1 4 ? 14.453 4.633 5.52 1 36.03 4 ARG B N 1
ATOM 851 C CA . ARG B 1 4 ? 14 5.707 4.645 1 36.03 4 ARG B CA 1
ATOM 852 C C . ARG B 1 4 ? 12.852 6.48 5.277 1 36.03 4 ARG B C 1
ATOM 854 O O . ARG B 1 4 ? 12.797 7.711 5.191 1 36.03 4 ARG B O 1
ATOM 861 N N . LEU B 1 5 ? 11.906 5.719 5.875 1 35.97 5 LEU B N 1
ATOM 862 C CA . LEU B 1 5 ? 10.836 6.375 6.629 1 35.97 5 LEU B CA 1
ATOM 863 C C . LEU B 1 5 ? 11.414 7.262 7.727 1 35.97 5 LEU B C 1
ATOM 865 O O . LEU B 1 5 ? 10.938 8.375 7.945 1 35.97 5 LEU B O 1
ATOM 869 N N . ALA B 1 6 ? 12.438 6.68 8.414 1 38.5 6 ALA B N 1
ATOM 870 C CA . ALA B 1 6 ? 13.086 7.434 9.484 1 38.5 6 ALA B CA 1
ATOM 871 C C . ALA B 1 6 ? 13.742 8.695 8.938 1 38.5 6 ALA B C 1
ATOM 873 O O . ALA B 1 6 ? 13.695 9.75 9.578 1 38.5 6 ALA B O 1
ATOM 874 N N . GLU B 1 7 ? 14.352 8.672 7.965 1 37.22 7 GLU B N 1
ATOM 875 C CA . GLU B 1 7 ? 14.969 9.852 7.359 1 37.22 7 GLU B CA 1
ATOM 876 C C . GLU B 1 7 ? 13.922 10.883 6.957 1 37.22 7 GLU B C 1
ATOM 878 O O . GLU B 1 7 ? 14.133 12.086 7.105 1 37.22 7 GLU B O 1
ATOM 883 N N . ILE B 1 8 ? 12.891 10.398 6.426 1 37.31 8 ILE B N 1
ATOM 884 C CA . ILE B 1 8 ? 11.805 11.289 6.027 1 37.31 8 ILE B CA 1
ATOM 885 C C . ILE B 1 8 ? 11.211 11.961 7.266 1 37.31 8 ILE B C 1
ATOM 887 O O . ILE B 1 8 ? 10.914 13.156 7.25 1 37.31 8 ILE B O 1
ATOM 891 N N . GLN B 1 9 ? 11.164 11.258 8.398 1 41.03 9 GLN B N 1
ATOM 892 C CA . GLN B 1 9 ? 10.586 11.742 9.648 1 41.03 9 GLN B CA 1
ATOM 893 C C . GLN B 1 9 ? 11.391 12.914 10.203 1 41.03 9 GLN B C 1
ATOM 895 O O . GLN B 1 9 ? 10.836 13.82 10.828 1 41.03 9 GLN B O 1
ATOM 900 N N . GLN B 1 10 ? 12.633 12.898 10.023 1 42.62 10 GLN B N 1
ATOM 901 C CA . GLN B 1 10 ? 13.492 13.914 10.641 1 42.62 10 GLN B CA 1
ATOM 902 C C . GLN B 1 10 ? 13.273 15.281 10 1 42.62 10 GLN B C 1
ATOM 904 O O . GLN B 1 10 ? 13.484 16.312 10.641 1 42.62 10 GLN B O 1
ATOM 909 N N . ARG B 1 11 ? 13 15.336 8.812 1 40.09 11 ARG B N 1
ATOM 910 C CA . ARG B 1 11 ? 12.922 16.625 8.117 1 40.09 11 ARG B CA 1
ATOM 911 C C . ARG B 1 11 ? 11.477 17.109 8.023 1 40.09 11 ARG B C 1
ATOM 913 O O . ARG B 1 11 ? 11.211 18.188 7.488 1 40.09 11 ARG B O 1
ATOM 920 N N . LEU B 1 12 ? 10.625 16.25 8.547 1 48.31 12 LEU B N 1
ATOM 921 C CA . LEU B 1 12 ? 9.234 16.406 8.133 1 48.31 12 LEU B CA 1
ATOM 922 C C . LEU B 1 12 ? 8.523 17.453 8.984 1 48.31 12 LEU B C 1
ATOM 924 O O . LEU B 1 12 ? 8.719 17.5 10.203 1 48.31 12 LEU B O 1
ATOM 928 N N . THR B 1 13 ? 8.109 18.562 8.281 1 53.66 13 THR B N 1
ATOM 929 C CA . THR B 1 13 ? 7.082 19.391 8.906 1 53.66 13 THR B CA 1
ATOM 930 C C . THR B 1 13 ? 6.023 18.516 9.578 1 53.66 13 THR B C 1
ATOM 932 O O . THR B 1 13 ? 6.039 17.297 9.438 1 53.66 13 THR B O 1
ATOM 935 N N . LYS B 1 14 ? 5.48 19.047 10.562 1 61.53 14 LYS B N 1
ATOM 936 C CA . LYS B 1 14 ? 4.422 18.312 11.25 1 61.53 14 LYS B CA 1
ATOM 937 C C . LYS B 1 14 ? 3.635 17.438 10.273 1 61.53 14 LYS B C 1
ATOM 939 O O . LYS B 1 14 ? 3.322 16.281 10.578 1 61.53 14 LYS B O 1
ATOM 944 N N . GLU B 1 15 ? 3.441 18.016 9.07 1 63.53 15 GLU B N 1
ATOM 945 C CA . GLU B 1 15 ? 2.688 17.297 8.047 1 63.53 15 GLU B CA 1
ATOM 946 C C . GLU B 1 15 ? 3.463 16.078 7.539 1 63.53 15 GLU B C 1
ATOM 948 O O . GLU B 1 15 ? 2.889 15.008 7.352 1 63.53 15 GLU B O 1
ATOM 953 N N . GLN B 1 16 ? 4.715 16.25 7.371 1 67.38 16 GLN B N 1
ATOM 954 C CA . GLN B 1 16 ? 5.562 15.164 6.879 1 67.38 16 GLN B CA 1
ATOM 955 C C . GLN B 1 16 ? 5.68 14.047 7.906 1 67.38 16 GLN B C 1
ATOM 957 O O . GLN B 1 16 ? 5.742 12.867 7.547 1 67.38 16 GLN B O 1
ATOM 962 N N . LYS B 1 17 ? 5.656 14.508 9.109 1 72.75 17 LYS B N 1
ATOM 963 C CA . LYS B 1 17 ? 5.754 13.516 10.172 1 72.75 17 LYS B CA 1
ATOM 964 C C . LYS B 1 17 ? 4.492 12.664 10.25 1 72.75 17 LYS B C 1
ATOM 966 O O . LYS B 1 17 ? 4.57 11.445 10.438 1 72.75 17 LYS B O 1
ATOM 971 N N . ASP B 1 18 ? 3.402 13.305 10.086 1 77.88 18 ASP B N 1
ATOM 972 C CA . ASP B 1 18 ? 2.135 12.586 10.117 1 77.88 18 ASP B CA 1
ATOM 973 C C . ASP B 1 18 ? 2.055 11.562 8.984 1 77.88 18 ASP B C 1
ATOM 975 O O . ASP B 1 18 ? 1.575 10.445 9.18 1 77.88 18 ASP B O 1
ATOM 979 N N . LEU B 1 19 ? 2.543 12.008 7.887 1 83.31 19 LEU B N 1
ATOM 980 C CA . LEU B 1 19 ? 2.541 11.102 6.738 1 83.31 19 LEU B CA 1
ATOM 981 C C . LEU B 1 19 ? 3.457 9.914 6.984 1 83.31 19 LEU B C 1
ATOM 983 O O . LEU B 1 19 ? 3.111 8.773 6.645 1 83.31 19 LEU B O 1
ATOM 987 N N . SER B 1 20 ? 4.559 10.195 7.535 1 81.19 20 SER B N 1
ATOM 988 C CA . SER B 1 20 ? 5.516 9.125 7.801 1 81.19 20 SER B CA 1
ATOM 989 C C . SER B 1 20 ? 4.957 8.125 8.812 1 81.19 20 SER B C 1
ATOM 991 O O . SER B 1 20 ? 5.152 6.914 8.664 1 81.19 20 SER B O 1
ATOM 993 N 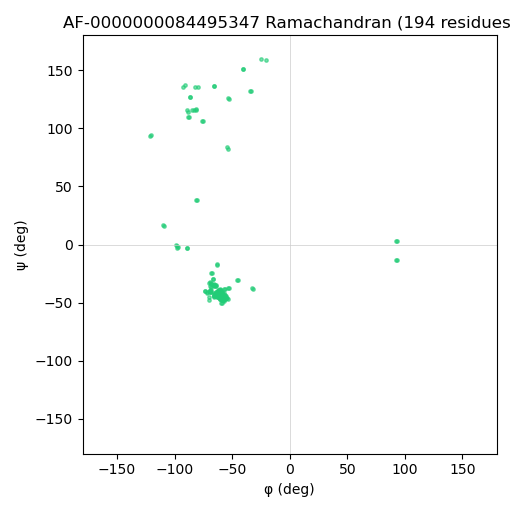N . ILE B 1 21 ? 4.379 8.594 9.812 1 83.5 21 ILE B N 1
ATOM 994 C CA . ILE B 1 21 ? 3.779 7.73 10.828 1 83.5 21 ILE B CA 1
ATOM 995 C C . ILE B 1 21 ? 2.68 6.879 10.203 1 83.5 21 ILE B C 1
ATOM 997 O O . ILE B 1 21 ? 2.57 5.684 10.484 1 83.5 21 ILE B O 1
ATOM 1001 N N . PHE B 1 22 ? 1.891 7.477 9.391 1 87.56 22 PHE B N 1
ATOM 1002 C CA . PHE B 1 22 ? 0.85 6.742 8.688 1 87.56 22 PHE B CA 1
ATOM 1003 C C . PHE B 1 22 ? 1.45 5.605 7.867 1 87.56 22 PHE B C 1
ATOM 1005 O O . PHE B 1 22 ? 0.967 4.473 7.922 1 87.56 22 PHE B O 1
ATOM 1012 N N . VAL B 1 23 ? 2.447 5.883 7.137 1 89.31 23 VAL B N 1
ATOM 1013 C CA . VAL B 1 23 ? 3.094 4.879 6.297 1 89.31 23 VAL B CA 1
ATOM 1014 C C . VAL B 1 23 ? 3.635 3.746 7.164 1 89.31 23 VAL B C 1
ATOM 1016 O O . VAL B 1 23 ? 3.514 2.572 6.812 1 89.31 23 VAL B O 1
ATOM 1019 N N . LYS B 1 24 ? 4.199 4.113 8.227 1 86.62 24 LYS B N 1
ATOM 1020 C CA . LYS B 1 24 ? 4.68 3.094 9.156 1 86.62 24 LYS B CA 1
ATOM 1021 C C . LYS B 1 24 ? 3.545 2.174 9.594 1 86.62 24 LYS B C 1
ATOM 1023 O O . LYS B 1 24 ? 3.705 0.953 9.625 1 86.62 24 LYS B O 1
ATOM 1028 N N . HIS B 1 25 ? 2.445 2.764 9.992 1 91.69 25 HIS B N 1
ATOM 1029 C CA . HIS B 1 25 ? 1.292 1.976 10.406 1 91.69 25 HIS B CA 1
ATOM 1030 C C . HIS B 1 25 ? 0.803 1.075 9.273 1 91.69 25 HIS B C 1
ATOM 1032 O O . HIS B 1 25 ? 0.385 -0.059 9.516 1 91.69 25 HIS B O 1
ATOM 1038 N N . VAL B 1 26 ? 0.82 1.565 8.078 1 94.25 26 VAL B N 1
ATOM 1039 C CA . VAL B 1 26 ? 0.429 0.758 6.93 1 94.25 26 VAL B CA 1
ATOM 1040 C C . VAL B 1 26 ? 1.393 -0.416 6.77 1 94.25 26 VAL B C 1
ATOM 1042 O O . VAL B 1 26 ? 0.965 -1.554 6.559 1 94.25 26 VAL B O 1
ATOM 1045 N N . PHE B 1 27 ? 2.652 -0.175 6.895 1 92.38 27 PHE B N 1
ATOM 1046 C CA . PHE B 1 27 ? 3.646 -1.235 6.781 1 92.38 27 PHE B CA 1
ATOM 1047 C C . PHE B 1 27 ? 3.443 -2.285 7.867 1 92.38 27 PHE B C 1
ATOM 1049 O O . PHE B 1 27 ? 3.543 -3.486 7.605 1 92.38 27 PHE B O 1
ATOM 1056 N N . ASP B 1 28 ? 3.211 -1.812 9.047 1 92.12 28 ASP B N 1
ATOM 1057 C CA . ASP B 1 28 ? 2.92 -2.746 10.133 1 92.12 28 ASP B CA 1
ATOM 1058 C C . ASP B 1 28 ? 1.721 -3.627 9.789 1 92.12 28 ASP B C 1
ATOM 1060 O O . ASP B 1 28 ? 1.731 -4.828 10.055 1 92.12 28 ASP B O 1
ATOM 1064 N N . GLU B 1 29 ? 0.688 -2.996 9.273 1 95.06 29 GLU B N 1
ATOM 1065 C CA . GLU B 1 29 ? -0.489 -3.756 8.867 1 95.06 29 GLU B CA 1
ATOM 1066 C C . GLU B 1 29 ? -0.136 -4.781 7.789 1 95.06 29 GLU B C 1
ATOM 1068 O O . GLU B 1 29 ? -0.603 -5.922 7.832 1 95.06 29 GLU B O 1
ATOM 1073 N N . TYR B 1 30 ? 0.645 -4.406 6.766 1 95.94 30 TYR B N 1
ATOM 1074 C CA . TYR B 1 30 ? 1.098 -5.34 5.742 1 95.94 30 TYR B CA 1
ATOM 1075 C C . TYR B 1 30 ? 1.792 -6.543 6.367 1 95.94 30 TYR B C 1
ATOM 1077 O O . TYR B 1 30 ? 1.528 -7.688 5.988 1 95.94 30 TYR B O 1
ATOM 1085 N N . ASP B 1 31 ? 2.678 -6.289 7.297 1 94.38 31 ASP B N 1
ATOM 1086 C CA . ASP B 1 31 ? 3.426 -7.363 7.941 1 94.38 31 ASP B CA 1
ATOM 1087 C C . ASP B 1 31 ? 2.492 -8.305 8.703 1 94.38 31 ASP B C 1
ATOM 1089 O O . ASP B 1 31 ? 2.658 -9.523 8.664 1 94.38 31 ASP B O 1
ATOM 1093 N N . LYS B 1 32 ? 1.578 -7.68 9.43 1 96 32 LYS B N 1
ATOM 1094 C CA . LYS B 1 32 ? 0.589 -8.484 10.141 1 96 32 LYS B CA 1
ATOM 1095 C C . LYS B 1 32 ? -0.184 -9.383 9.188 1 96 32 LYS B C 1
ATOM 1097 O O . LYS B 1 32 ? -0.356 -10.578 9.445 1 96 32 LYS B O 1
ATOM 1102 N N . LYS B 1 33 ? -0.63 -8.844 8.055 1 96.69 33 LYS B N 1
ATOM 1103 C CA . LYS B 1 33 ? -1.416 -9.594 7.082 1 96.69 33 LYS B CA 1
ATOM 1104 C C . LYS B 1 33 ? -0.566 -10.656 6.395 1 96.69 33 LYS B C 1
ATOM 1106 O O . LYS B 1 33 ? -1.053 -11.75 6.09 1 96.69 33 LYS B O 1
ATOM 1111 N N . ALA B 1 34 ? 0.646 -10.352 6.09 1 94 34 ALA B N 1
ATOM 1112 C CA . ALA B 1 34 ? 1.561 -11.344 5.531 1 94 34 ALA B CA 1
ATOM 1113 C C . ALA B 1 34 ? 1.751 -12.516 6.492 1 94 34 ALA B C 1
ATOM 1115 O O . ALA B 1 34 ? 1.795 -13.672 6.07 1 94 34 ALA B O 1
ATOM 1116 N N . ASP B 1 35 ? 1.891 -12.227 7.789 1 94.38 35 ASP B N 1
ATOM 1117 C CA . ASP B 1 35 ? 2.021 -13.281 8.797 1 94.38 35 ASP B CA 1
ATOM 1118 C C . ASP B 1 35 ? 0.767 -14.148 8.852 1 94.38 35 ASP B C 1
ATOM 1120 O O . ASP B 1 35 ? 0.857 -15.375 8.953 1 94.38 35 ASP B O 1
ATOM 1124 N N . GLU B 1 36 ? -0.369 -13.523 8.828 1 94.94 36 GLU B N 1
ATOM 1125 C CA . GLU B 1 36 ? -1.627 -14.266 8.789 1 94.94 36 GLU B CA 1
ATOM 1126 C C . GLU B 1 36 ? -1.688 -15.188 7.574 1 94.94 36 GLU B C 1
ATOM 1128 O O . GLU B 1 36 ? -2.16 -16.328 7.672 1 94.94 36 GLU B O 1
ATOM 1133 N N . HIS B 1 37 ? -1.282 -14.68 6.457 1 94 37 HIS B N 1
ATOM 1134 C CA . HIS B 1 37 ? -1.23 -15.477 5.234 1 94 37 HIS B CA 1
ATOM 1135 C C . HIS B 1 37 ? -0.322 -16.688 5.402 1 94 37 HIS B C 1
ATOM 1137 O O . HIS B 1 37 ? -0.686 -17.797 5.012 1 94 37 HIS B O 1
ATOM 1143 N N . ARG B 1 38 ? 0.89 -16.484 5.949 1 91.81 38 ARG B N 1
ATOM 1144 C CA . ARG B 1 38 ? 1.826 -17.578 6.191 1 91.81 38 ARG B CA 1
ATOM 1145 C C . ARG B 1 38 ? 1.19 -18.656 7.055 1 91.81 38 ARG B C 1
ATOM 1147 O O . ARG B 1 38 ? 1.332 -19.844 6.766 1 91.81 38 ARG B O 1
ATOM 1154 N N . ARG B 1 39 ? 0.519 -18.281 8.055 1 92.31 39 ARG B N 1
ATOM 1155 C CA . ARG B 1 39 ? -0.136 -19.219 8.953 1 92.31 39 ARG B CA 1
ATOM 1156 C C . ARG B 1 39 ? -1.238 -19.984 8.234 1 92.31 39 ARG B C 1
ATOM 1158 O O . ARG B 1 39 ? -1.395 -21.188 8.43 1 92.31 39 ARG B O 1
ATOM 1165 N N . LEU B 1 40 ? -1.971 -19.266 7.484 1 90.25 40 LEU B N 1
ATOM 1166 C CA . LEU B 1 40 ? -3.035 -19.891 6.715 1 90.25 40 LEU B CA 1
ATOM 1167 C C . LEU B 1 40 ? -2.465 -20.938 5.75 1 90.25 40 LEU B C 1
ATOM 1169 O O . LEU B 1 40 ? -3.002 -22.031 5.633 1 90.25 40 LEU B O 1
ATOM 1173 N N . ILE B 1 41 ? -1.395 -20.609 5.102 1 90.69 41 ILE B N 1
ATOM 1174 C CA . ILE B 1 41 ? -0.766 -21.5 4.145 1 90.69 41 ILE B CA 1
ATOM 1175 C C . ILE B 1 41 ? -0.232 -22.734 4.875 1 90.69 41 ILE B C 1
ATOM 1177 O O . ILE B 1 41 ? -0.371 -23.859 4.391 1 90.69 41 ILE B O 1
ATOM 1181 N N . ALA B 1 42 ? 0.409 -22.531 6.008 1 89.38 42 ALA B N 1
ATOM 1182 C CA . ALA B 1 42 ? 0.893 -23.641 6.82 1 89.38 42 ALA B CA 1
ATOM 1183 C C . ALA B 1 42 ? -0.253 -24.578 7.219 1 89.38 42 ALA B C 1
ATOM 1185 O O . ALA B 1 42 ? -0.124 -25.797 7.145 1 89.38 42 ALA B O 1
ATOM 1186 N N . SER B 1 43 ? -1.349 -23.984 7.645 1 90.62 43 SER B N 1
ATOM 1187 C CA . SER B 1 43 ? -2.523 -24.75 8.023 1 90.62 43 SER B CA 1
ATOM 1188 C C . SER B 1 43 ? -3.076 -25.547 6.84 1 90.62 43 SER B C 1
ATOM 1190 O O . SER B 1 43 ? -3.461 -26.703 6.984 1 90.62 43 SER B O 1
ATOM 1192 N N . ASN B 1 44 ? -3.16 -24.875 5.727 1 89.31 44 ASN B N 1
ATOM 1193 C CA . ASN B 1 44 ? -3.631 -25.531 4.508 1 89.31 44 ASN B CA 1
ATOM 1194 C C . ASN B 1 44 ? -2.756 -26.734 4.141 1 89.31 44 ASN B C 1
ATOM 1196 O O . ASN B 1 44 ? -3.268 -27.781 3.754 1 89.31 44 ASN B O 1
ATOM 1200 N N . ALA B 1 45 ? -1.44 -26.547 4.18 1 88.31 45 ALA B N 1
ATOM 1201 C CA . ALA B 1 45 ? -0.509 -27.625 3.883 1 88.31 45 ALA B CA 1
ATOM 1202 C C . ALA B 1 45 ? -0.763 -28.828 4.785 1 88.31 45 ALA B C 1
ATOM 1204 O O . ALA B 1 45 ? -0.736 -29.984 4.324 1 88.31 45 ALA B O 1
ATOM 1205 N N . LEU B 1 46 ? -1.093 -28.594 6.055 1 89.88 46 LEU B N 1
ATOM 1206 C CA . LEU B 1 46 ? -1.381 -29.656 7.004 1 89.88 46 LEU B CA 1
ATOM 1207 C C . LEU B 1 46 ? -2.664 -30.391 6.629 1 89.88 46 LEU B C 1
ATOM 1209 O O . LEU B 1 46 ? -2.797 -31.594 6.879 1 89.88 46 LEU B O 1
ATOM 1213 N N . ALA B 1 47 ? -3.543 -29.672 6.016 1 91.19 47 ALA B N 1
ATOM 1214 C CA . ALA B 1 47 ? -4.824 -30.25 5.609 1 91.19 47 ALA B CA 1
ATOM 1215 C C . ALA B 1 47 ? -4.727 -30.859 4.219 1 91.19 47 ALA B C 1
ATOM 1217 O O . ALA B 1 47 ? -5.73 -31.328 3.672 1 91.19 47 ALA B O 1
ATOM 1218 N N . GLY B 1 48 ? -3.531 -30.719 3.586 1 89.19 48 GLY B N 1
ATOM 1219 C CA . GLY B 1 48 ? -3.312 -31.359 2.295 1 89.19 48 GLY B CA 1
ATOM 1220 C C . GLY B 1 48 ? -3.635 -30.438 1.124 1 89.19 48 GLY B C 1
ATOM 1221 O O . GLY B 1 48 ? -3.773 -30.906 -0.01 1 89.19 48 GLY B O 1
ATOM 1222 N N . ILE B 1 49 ? -3.988 -29.219 1.399 1 83.75 49 ILE B N 1
ATOM 1223 C CA . ILE B 1 49 ? -4.25 -28.25 0.342 1 83.75 49 ILE B CA 1
ATOM 1224 C C . ILE B 1 49 ? -2.93 -27.656 -0.158 1 83.75 49 ILE B C 1
ATOM 1226 O O . ILE B 1 49 ? -2.143 -27.125 0.628 1 83.75 49 ILE B O 1
ATOM 1230 N N . LYS B 1 50 ? -2.65 -27.906 -1.389 1 76.44 50 LYS B N 1
ATOM 1231 C CA . LYS B 1 50 ? -1.34 -27.531 -1.911 1 76.44 50 LYS B CA 1
ATOM 1232 C C . LYS B 1 50 ? -1.352 -26.109 -2.451 1 76.44 50 LYS B C 1
ATOM 1234 O O . LYS B 1 50 ? -2.279 -25.703 -3.16 1 76.44 50 LYS B O 1
ATOM 1239 N N . THR B 1 51 ? -0.638 -25.219 -1.852 1 74.94 51 THR B N 1
ATOM 1240 C CA . THR B 1 51 ? -0.264 -23.938 -2.449 1 74.94 51 THR B CA 1
ATOM 1241 C C . THR B 1 51 ? 1.067 -24.062 -3.186 1 74.94 51 THR B C 1
ATOM 1243 O O . THR B 1 51 ? 1.952 -24.797 -2.766 1 74.94 51 THR B O 1
ATOM 1246 N N . THR B 1 52 ? 1.057 -23.438 -4.375 1 80.44 52 THR B N 1
ATOM 1247 C CA . THR B 1 52 ? 2.32 -23.562 -5.094 1 80.44 52 THR B CA 1
ATOM 1248 C C . THR B 1 52 ? 3.326 -22.531 -4.602 1 80.44 52 THR B C 1
ATOM 1250 O O . THR B 1 52 ? 2.945 -21.422 -4.203 1 80.44 52 THR B O 1
ATOM 1253 N N . GLY B 1 53 ? 4.477 -22.938 -4.402 1 82.5 53 GLY B N 1
ATOM 1254 C CA . GLY B 1 53 ? 5.578 -22.062 -4.039 1 82.5 53 GLY B CA 1
ATOM 1255 C C . GLY B 1 53 ? 5.637 -20.797 -4.875 1 82.5 53 GLY B C 1
ATOM 1256 O O . GLY B 1 53 ? 5.973 -19.719 -4.371 1 82.5 53 GLY B O 1
ATOM 1257 N N . VAL B 1 54 ? 5.191 -20.906 -6.074 1 84.19 54 VAL B N 1
ATOM 1258 C CA . VAL B 1 54 ? 5.223 -19.766 -6.984 1 84.19 54 VAL B CA 1
ATOM 1259 C C . VAL B 1 54 ? 4.176 -18.734 -6.562 1 84.19 54 VAL B C 1
ATOM 1261 O O . VAL B 1 54 ? 4.445 -17.531 -6.559 1 84.19 54 VAL B O 1
ATOM 1264 N N . GLU B 1 55 ? 2.988 -19.203 -6.176 1 87.69 55 GLU B N 1
ATOM 1265 C CA . GLU B 1 55 ? 1.93 -18.312 -5.723 1 87.69 55 GLU B CA 1
ATOM 1266 C C . GLU B 1 55 ? 2.352 -17.531 -4.473 1 87.69 55 GLU B C 1
ATOM 1268 O O . GLU B 1 55 ? 2.102 -16.328 -4.363 1 87.69 55 GLU B O 1
ATOM 1273 N N . GLU B 1 56 ? 2.959 -18.25 -3.639 1 91.44 56 GLU B N 1
ATOM 1274 C CA . GLU B 1 56 ? 3.42 -17.625 -2.402 1 91.44 56 GLU B CA 1
ATOM 1275 C C . GLU B 1 56 ? 4.5 -16.578 -2.68 1 91.44 56 GLU B C 1
ATOM 1277 O O . GLU B 1 56 ? 4.492 -15.5 -2.092 1 91.44 56 GLU B O 1
ATOM 1282 N N . LYS B 1 57 ? 5.426 -16.938 -3.508 1 92.62 57 LYS B N 1
ATOM 1283 C CA . LYS B 1 57 ? 6.496 -16 -3.854 1 92.62 57 LYS B CA 1
ATOM 1284 C C . LYS B 1 57 ? 5.93 -14.727 -4.465 1 92.62 57 LYS B C 1
ATOM 1286 O O . LYS B 1 57 ? 6.348 -13.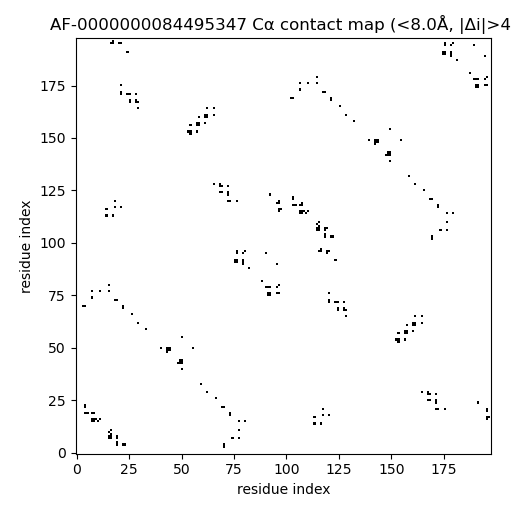625 -4.105 1 92.62 57 LYS B O 1
ATOM 1291 N N . VAL B 1 58 ? 5.027 -14.836 -5.359 1 93.75 58 VAL B N 1
ATOM 1292 C CA . VAL B 1 58 ? 4.43 -13.68 -6.02 1 93.75 58 VAL B CA 1
ATOM 1293 C C . VAL B 1 58 ? 3.713 -12.812 -4.992 1 93.75 58 VAL B C 1
ATOM 1295 O O . VAL B 1 58 ? 3.793 -11.578 -5.047 1 93.75 58 VAL B O 1
ATOM 1298 N N . PHE B 1 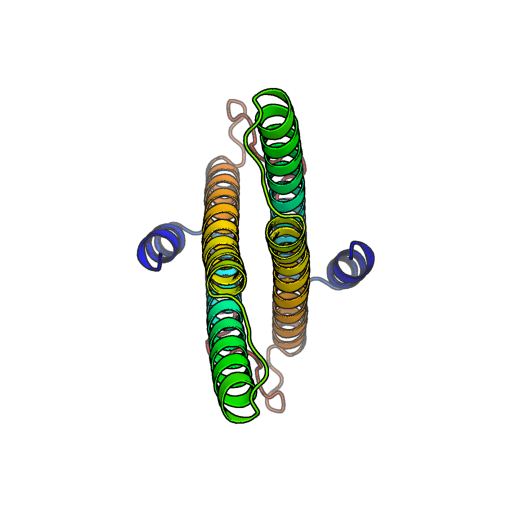59 ? 3.043 -13.484 -4.043 1 95.69 59 PHE B N 1
ATOM 1299 C CA . PHE B 1 59 ? 2.334 -12.766 -2.986 1 95.69 59 PHE B CA 1
ATOM 1300 C C . PHE B 1 59 ? 3.289 -11.891 -2.189 1 95.69 59 PHE B C 1
ATOM 1302 O O . PHE B 1 59 ? 3.104 -10.672 -2.113 1 95.69 59 PHE B O 1
ATOM 1309 N N . TYR B 1 60 ? 4.309 -12.43 -1.769 1 96 60 TYR B N 1
ATOM 1310 C CA . TYR B 1 60 ? 5.234 -11.711 -0.899 1 96 60 TYR B CA 1
ATOM 1311 C C . TYR B 1 60 ? 6.031 -10.68 -1.686 1 96 60 TYR B C 1
ATOM 1313 O O . TYR B 1 60 ? 6.266 -9.57 -1.2 1 96 60 TYR B O 1
ATOM 1321 N N . ASP B 1 61 ? 6.441 -11.031 -2.896 1 95.5 61 ASP B N 1
ATOM 1322 C CA . ASP B 1 61 ? 7.137 -10.062 -3.746 1 95.5 61 ASP B CA 1
ATOM 1323 C C . ASP B 1 61 ? 6.262 -8.844 -4.016 1 95.5 61 ASP B C 1
ATOM 1325 O O . ASP B 1 61 ? 6.75 -7.711 -4.008 1 95.5 61 ASP B O 1
ATOM 1329 N N . THR B 1 62 ? 5.031 -9.125 -4.242 1 97.25 62 THR B N 1
ATOM 1330 C CA . THR B 1 62 ? 4.109 -8.039 -4.539 1 97.25 62 THR B CA 1
ATOM 1331 C C . THR B 1 62 ? 3.941 -7.125 -3.33 1 97.25 62 THR B C 1
ATOM 1333 O O . THR B 1 62 ? 3.922 -5.898 -3.471 1 97.25 62 THR B O 1
ATOM 1336 N N . ILE B 1 63 ? 3.801 -7.688 -2.16 1 97.44 63 ILE B N 1
ATOM 1337 C CA . ILE B 1 63 ? 3.711 -6.891 -0.941 1 97.44 63 ILE B CA 1
ATOM 1338 C C . ILE B 1 63 ? 4.93 -5.977 -0.831 1 97.44 63 ILE B C 1
ATOM 1340 O O . IL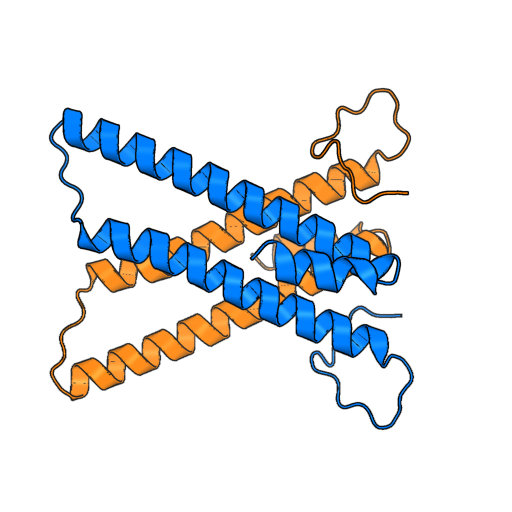E B 1 63 ? 4.793 -4.781 -0.559 1 97.44 63 ILE B O 1
ATOM 1344 N N . GLN B 1 64 ? 6.102 -6.539 -1.07 1 96 64 GLN B N 1
ATOM 1345 C CA . GLN B 1 64 ? 7.328 -5.754 -0.978 1 96 64 GLN B CA 1
ATOM 1346 C C . GLN B 1 64 ? 7.352 -4.648 -2.027 1 96 64 GLN B C 1
ATOM 1348 O O . GLN B 1 64 ? 7.766 -3.521 -1.741 1 96 64 GLN B O 1
ATOM 1353 N N . GLU B 1 65 ? 6.938 -4.926 -3.176 1 96.31 65 GLU B N 1
ATOM 1354 C CA . GLU B 1 65 ? 6.895 -3.922 -4.234 1 96.31 65 GLU B CA 1
ATOM 1355 C C . GLU B 1 65 ? 5.957 -2.775 -3.871 1 96.31 65 GLU B C 1
ATOM 1357 O O . GLU B 1 65 ? 6.277 -1.606 -4.102 1 96.31 65 GLU B O 1
ATOM 1362 N N . THR B 1 66 ? 4.816 -3.129 -3.336 1 97.38 66 THR B N 1
ATOM 1363 C CA . THR B 1 66 ? 3.863 -2.08 -2.99 1 97.38 66 THR B CA 1
ATOM 1364 C C . THR B 1 66 ? 4.418 -1.187 -1.885 1 97.38 66 THR B C 1
ATOM 1366 O O . THR B 1 66 ? 4.152 0.017 -1.86 1 97.38 66 THR B O 1
ATOM 1369 N N . LYS B 1 67 ? 5.16 -1.733 -0.977 1 93.69 67 LYS B N 1
ATOM 1370 C CA . LYS B 1 67 ? 5.836 -0.923 0.032 1 93.69 67 LYS B CA 1
ATOM 1371 C C . LYS B 1 67 ? 6.812 0.058 -0.613 1 93.69 67 LYS B C 1
ATOM 1373 O O . LYS B 1 67 ? 6.859 1.23 -0.236 1 93.69 67 LYS B O 1
ATOM 1378 N N . ARG B 1 68 ? 7.562 -0.45 -1.576 1 93.56 68 ARG B N 1
ATOM 1379 C CA . ARG B 1 68 ? 8.516 0.4 -2.283 1 93.56 68 ARG B CA 1
ATOM 1380 C C . ARG B 1 68 ? 7.805 1.53 -3.016 1 93.56 68 ARG B C 1
ATOM 1382 O O . ARG B 1 68 ? 8.242 2.682 -2.971 1 93.56 68 ARG B O 1
ATOM 1389 N N . TRP B 1 69 ? 6.742 1.162 -3.65 1 95 69 TRP B N 1
ATOM 1390 C CA . TRP B 1 69 ? 5.984 2.176 -4.379 1 95 69 TRP B CA 1
ATOM 1391 C C . TRP B 1 69 ? 5.449 3.242 -3.43 1 95 69 TRP B C 1
ATOM 1393 O O . TRP B 1 69 ? 5.484 4.434 -3.742 1 95 69 TRP B O 1
ATOM 1403 N N . MET B 1 70 ? 4.953 2.824 -2.299 1 93.25 70 MET B N 1
ATOM 1404 C CA . MET B 1 70 ? 4.434 3.764 -1.31 1 93.25 70 MET B CA 1
ATOM 1405 C C . MET B 1 70 ? 5.535 4.695 -0.815 1 93.25 70 MET B C 1
ATOM 1407 O O . MET B 1 70 ? 5.32 5.902 -0.681 1 93.25 70 MET B O 1
ATOM 1411 N N . LEU B 1 71 ? 6.648 4.18 -0.587 1 89.81 71 LEU B N 1
ATOM 1412 C CA . LEU B 1 71 ? 7.773 4.992 -0.139 1 89.81 71 LEU B CA 1
ATOM 1413 C C . LEU B 1 71 ? 8.164 6.016 -1.201 1 89.81 71 LEU B C 1
ATOM 1415 O O . LEU B 1 71 ? 8.539 7.145 -0.874 1 89.81 71 LEU B O 1
ATOM 1419 N N . ASN B 1 72 ? 8.18 5.582 -2.412 1 91.12 72 ASN B N 1
ATOM 1420 C CA . ASN B 1 72 ? 8.453 6.523 -3.494 1 91.12 72 ASN B CA 1
ATOM 1421 C C . ASN B 1 72 ? 7.473 7.688 -3.49 1 91.12 72 ASN B C 1
ATOM 1423 O O . ASN B 1 72 ? 7.867 8.844 -3.678 1 91.12 72 ASN B O 1
ATOM 1427 N N . VAL B 1 73 ? 6.207 7.379 -3.301 1 92.06 73 VAL B N 1
ATOM 1428 C CA . VAL B 1 73 ? 5.188 8.422 -3.26 1 92.06 73 VAL B CA 1
ATOM 1429 C C . VAL B 1 73 ? 5.426 9.328 -2.055 1 92.06 73 VAL B C 1
ATOM 1431 O O . VAL B 1 73 ? 5.285 10.555 -2.15 1 92.06 73 VAL B O 1
ATOM 1434 N N . LEU B 1 74 ? 5.727 8.758 -0.917 1 86.75 74 LEU B N 1
ATOM 1435 C CA . LEU B 1 74 ? 6.027 9.539 0.277 1 86.75 74 LEU B CA 1
ATOM 1436 C C . LEU B 1 74 ? 7.176 10.508 0.017 1 86.75 74 LEU B C 1
ATOM 1438 O O . LEU B 1 74 ? 7.109 11.68 0.394 1 86.75 74 LEU B O 1
ATOM 1442 N N . GLU B 1 75 ? 8.219 10.031 -0.581 1 84.38 75 GLU B N 1
ATOM 1443 C CA . GLU B 1 75 ? 9.383 10.852 -0.898 1 84.38 75 GLU B CA 1
ATOM 1444 C C . GLU B 1 75 ? 9.008 12.008 -1.826 1 84.38 75 GLU B C 1
ATOM 1446 O O . GLU B 1 75 ? 9.414 13.148 -1.607 1 84.38 75 GLU B O 1
ATOM 1451 N N . ARG B 1 76 ? 8.273 11.711 -2.85 1 88.38 76 ARG B N 1
ATOM 1452 C CA . ARG B 1 76 ? 7.832 12.742 -3.787 1 88.38 76 ARG B CA 1
ATOM 1453 C C . ARG B 1 76 ? 6.949 13.773 -3.096 1 88.38 76 ARG B C 1
ATOM 1455 O O . ARG B 1 76 ? 7.027 14.969 -3.395 1 88.38 76 ARG B O 1
ATOM 1462 N N . THR B 1 77 ? 6.055 13.305 -2.26 1 86.06 77 THR B N 1
ATOM 1463 C CA . THR B 1 77 ? 5.199 14.195 -1.486 1 86.06 77 THR B CA 1
ATOM 1464 C C . THR B 1 77 ? 6.039 15.102 -0.584 1 86.06 77 THR B C 1
ATOM 1466 O O . THR B 1 77 ? 5.785 16.297 -0.491 1 86.06 77 THR B O 1
ATOM 1469 N N . ALA B 1 78 ? 7.008 14.492 0.111 1 79.12 78 ALA B N 1
ATOM 1470 C CA . ALA B 1 78 ? 7.895 15.258 0.984 1 79.12 78 ALA B CA 1
ATOM 1471 C C . ALA B 1 78 ? 8.648 16.328 0.198 1 79.12 78 ALA B C 1
ATOM 1473 O O . ALA B 1 78 ? 8.812 17.453 0.672 1 79.12 78 ALA B O 1
ATOM 1474 N N . GLN B 1 79 ? 9.109 15.984 -0.981 1 81.81 79 GLN B N 1
ATOM 1475 C CA . GLN B 1 79 ? 9.805 16.938 -1.838 1 81.81 79 GLN B CA 1
ATOM 1476 C C . GLN B 1 79 ? 8.898 18.109 -2.199 1 81.81 79 GLN B C 1
ATOM 1478 O O . GLN B 1 79 ? 9.328 19.266 -2.178 1 81.81 79 GLN B O 1
ATOM 1483 N N . ASP B 1 80 ? 7.668 17.812 -2.562 1 84.12 80 ASP B N 1
ATOM 1484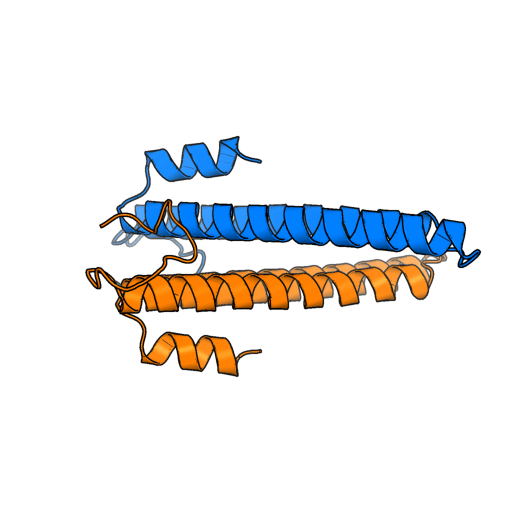 C CA . ASP B 1 80 ? 6.711 18.859 -2.9 1 84.12 80 ASP B CA 1
ATOM 1485 C C . ASP B 1 80 ? 6.469 19.781 -1.711 1 84.12 80 ASP B C 1
ATOM 1487 O O . ASP B 1 80 ? 6.363 21 -1.875 1 84.12 80 ASP B O 1
ATOM 1491 N N . LEU B 1 81 ? 6.398 19.219 -0.555 1 77.31 81 LEU B N 1
ATOM 1492 C CA . LEU B 1 81 ? 6.152 20 0.652 1 77.31 81 LEU B CA 1
ATOM 1493 C C . LEU B 1 81 ? 7.352 20.875 0.983 1 77.31 81 LEU B C 1
ATOM 1495 O O . LEU B 1 81 ? 7.188 22 1.463 1 77.31 81 LEU B O 1
ATOM 1499 N N . GLU B 1 82 ? 8.516 20.391 0.734 1 76.81 82 GLU B N 1
ATOM 1500 C CA . GLU B 1 82 ? 9.734 21.141 1.001 1 76.81 82 GLU B CA 1
ATOM 1501 C C . GLU B 1 82 ? 9.859 22.344 0.067 1 76.81 82 GLU B C 1
ATOM 1503 O O . GLU B 1 82 ? 10.547 23.312 0.388 1 76.81 82 GLU B O 1
ATOM 1508 N N . HIS B 1 83 ? 9.25 22.281 -1.034 1 79.62 83 HIS B N 1
ATOM 1509 C CA . HIS B 1 83 ? 9.398 23.328 -2.027 1 79.62 83 HIS B CA 1
ATOM 1510 C C . HIS B 1 83 ? 8.117 24.156 -2.162 1 79.62 83 HIS B C 1
ATOM 1512 O O . HIS B 1 83 ? 7.871 24.766 -3.201 1 79.62 83 HIS B O 1
ATOM 1518 N N . THR B 1 84 ? 7.398 23.953 -1.204 1 76.44 84 THR B N 1
ATOM 1519 C CA . THR B 1 84 ? 6.184 24.766 -1.213 1 76.44 84 THR B CA 1
ATOM 1520 C C . THR B 1 84 ? 6.523 26.234 -1.382 1 76.44 84 THR B C 1
ATOM 1522 O O . THR B 1 84 ? 7.363 26.781 -0.658 1 76.44 84 THR B O 1
ATOM 1525 N N . GLY B 1 85 ? 5.922 26.875 -2.404 1 76.12 85 GLY B N 1
ATOM 1526 C CA . GLY B 1 85 ? 6.156 28.281 -2.656 1 76.12 85 GLY B CA 1
ATOM 1527 C C . GLY B 1 85 ? 7.273 28.531 -3.654 1 76.12 85 GLY B C 1
ATOM 1528 O O . GLY B 1 85 ? 7.484 29.672 -4.082 1 76.12 85 GLY B O 1
ATOM 1529 N N . ASP B 1 86 ? 8.031 27.562 -3.949 1 78.06 86 ASP B N 1
ATOM 1530 C CA . ASP B 1 86 ? 9.102 27.688 -4.934 1 78.06 86 ASP B CA 1
ATOM 1531 C C . ASP B 1 86 ? 8.547 27.703 -6.355 1 78.06 86 ASP B C 1
ATOM 1533 O O . ASP B 1 86 ? 8.07 26.672 -6.852 1 78.06 86 ASP B O 1
ATOM 1537 N N . LYS B 1 87 ? 8.539 28.844 -7.004 1 82.75 87 LYS B N 1
ATOM 1538 C CA . LYS B 1 87 ? 7.977 29.062 -8.336 1 82.75 87 LYS B C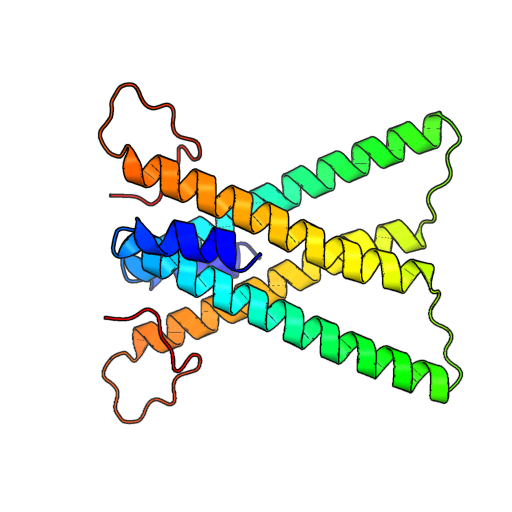A 1
ATOM 1539 C C . LYS B 1 87 ? 8.727 28.234 -9.383 1 82.75 87 LYS B C 1
ATOM 1541 O O . LYS B 1 87 ? 8.219 27.984 -10.477 1 82.75 87 LYS B O 1
ATOM 1546 N N . ASN B 1 88 ? 9.898 27.781 -9.031 1 85.12 88 ASN B N 1
ATOM 1547 C CA . ASN B 1 88 ? 10.719 27.047 -9.984 1 85.12 88 ASN B CA 1
ATOM 1548 C C . ASN B 1 88 ? 10.586 25.531 -9.789 1 85.12 88 ASN B C 1
ATOM 1550 O O . ASN B 1 88 ? 11.227 24.75 -10.484 1 85.12 88 ASN B O 1
ATOM 1554 N N . TRP B 1 89 ? 9.773 25.203 -8.781 1 83.5 89 TRP B N 1
ATOM 1555 C CA . TRP B 1 89 ? 9.602 23.781 -8.508 1 83.5 89 TRP B CA 1
ATOM 1556 C C . TRP B 1 89 ? 8.492 23.188 -9.375 1 83.5 89 TRP B C 1
ATOM 1558 O O . TRP B 1 89 ? 7.395 23.75 -9.453 1 83.5 89 TRP B O 1
ATOM 1568 N N . ASN B 1 90 ? 8.93 22.094 -10.055 1 84.19 90 ASN B N 1
ATOM 1569 C CA . ASN B 1 90 ? 7.914 21.297 -10.75 1 84.19 90 ASN B CA 1
ATOM 1570 C C . ASN B 1 90 ? 7.312 20.234 -9.836 1 84.19 90 ASN B C 1
ATOM 1572 O O . ASN B 1 90 ? 7.934 19.203 -9.594 1 84.19 90 ASN B O 1
ATOM 1576 N N . LYS B 1 91 ? 6.09 20.438 -9.484 1 82.75 91 LYS B N 1
ATOM 1577 C CA . LYS B 1 91 ? 5.438 19.578 -8.492 1 82.75 91 LYS B CA 1
ATOM 1578 C C . LYS B 1 91 ? 5.285 18.156 -9.016 1 82.75 91 LYS B C 1
ATOM 1580 O O . LYS B 1 91 ? 4.949 17.953 -10.18 1 82.75 91 LYS B O 1
ATOM 1585 N N . ASN B 1 92 ? 5.586 17.266 -8.148 1 83.5 92 ASN B N 1
ATOM 1586 C CA . ASN B 1 92 ? 5.355 15.859 -8.469 1 83.5 92 ASN B CA 1
ATOM 1587 C C . ASN B 1 92 ? 3.867 15.539 -8.531 1 83.5 92 ASN B C 1
ATOM 1589 O O . ASN B 1 92 ? 3.443 14.719 -9.352 1 83.5 92 ASN B O 1
ATOM 1593 N N . PHE B 1 93 ? 3.156 16.125 -7.605 1 83.62 93 PHE B N 1
ATOM 1594 C CA . PHE B 1 93 ? 1.711 15.93 -7.559 1 83.62 93 PHE B CA 1
ATOM 1595 C C . PHE B 1 93 ? 0.98 17.266 -7.688 1 83.62 93 PHE B C 1
ATOM 1597 O O . PHE B 1 93 ? 0.793 17.969 -6.695 1 83.62 93 PHE B O 1
ATOM 1604 N N . PRO B 1 94 ? 0.607 17.594 -8.938 1 69.12 94 PRO B N 1
ATOM 1605 C CA . PRO B 1 94 ? 0.005 18.906 -9.172 1 69.12 94 PRO B CA 1
ATOM 1606 C C . PRO B 1 94 ? -1.19 19.188 -8.266 1 69.12 94 PRO B C 1
ATOM 1608 O O . PRO B 1 94 ? -1.495 20.344 -7.977 1 69.12 94 PRO B O 1
ATOM 1611 N N . ASP B 1 95 ? -1.99 18.188 -7.992 1 59.31 95 ASP B N 1
ATOM 1612 C CA . ASP B 1 95 ? -3.088 18.406 -7.055 1 59.31 95 ASP B CA 1
ATOM 1613 C C . ASP B 1 95 ? -2.596 18.344 -5.609 1 59.31 95 ASP B C 1
ATOM 1615 O O . ASP B 1 95 ? -3.398 18.359 -4.676 1 59.31 95 ASP B O 1
ATOM 1619 N N . GLY B 1 96 ? -1.466 18.844 -5.316 1 53 96 GLY B N 1
ATOM 1620 C CA . GLY B 1 96 ? -0.667 18.875 -4.102 1 53 96 GLY B CA 1
ATOM 1621 C C . GLY B 1 96 ? -1.481 18.625 -2.844 1 53 96 GLY B C 1
ATOM 1622 O O . GLY B 1 96 ? -2.682 18.359 -2.92 1 53 96 GLY B O 1
ATOM 1623 N N . VAL B 1 97 ? -0.893 18.188 -1.656 1 50.19 97 VAL B N 1
ATOM 1624 C CA . VAL B 1 97 ? -1.455 18.328 -0.317 1 50.19 97 VAL B CA 1
ATOM 1625 C C . VAL B 1 97 ? -1.795 19.797 -0.05 1 50.19 97 VAL B C 1
ATOM 1627 O O . VAL B 1 97 ? -1.01 20.688 -0.374 1 50.19 97 VAL B O 1
ATOM 1630 N N . HIS B 1 98 ? -2.922 20.25 -0.474 1 41.34 98 HIS B N 1
ATOM 1631 C CA . HIS B 1 98 ? -3.311 21.656 -0.411 1 41.34 98 HIS B CA 1
ATOM 1632 C C . HIS B 1 98 ? -2.744 22.328 0.833 1 41.34 98 HIS B C 1
ATOM 1634 O O . HIS B 1 98 ? -2.566 21.688 1.869 1 41.34 98 HIS B O 1
ATOM 1640 N N . GLU B 1 99 ? -2.092 23.594 0.631 1 37.75 99 GLU B N 1
ATOM 1641 C CA . GLU B 1 99 ? -2.014 24.703 1.584 1 37.75 99 GLU B CA 1
ATOM 1642 C C . GLU B 1 99 ? -3.396 25.078 2.102 1 37.75 99 GLU B C 1
ATOM 1644 O O . GLU B 1 99 ? -4.395 24.922 1.395 1 37.75 99 GLU B O 1
#

Sequence (198 aa):
MDKRLAEIQQRLTKEQKDLSIFVKHVFDEYDKKADEHRRLIASNALAGIKTTGVEEKVFYDTIQETKRWMLNVLERTAQDLEHTGDKNWNKNFPDGVHEMDKRLAEIQQRLTKEQKDLSIFVKHVFDEYDKKADEHRRLIASNALAGIKTTGVEEKVFYDTIQETKRWMLNVLERTAQDLEHTGDKNWNKNFPDGVHE

Organism: NCBI:txid1637975

pLDDT: mean 78.86, std 19.28, range [25.67, 97.44]

Solvent-accessible surface area (backbone atoms only — not comparable to full-atom values): 11180 Å² total; per-residue (Å²): 116,65,56,62,48,50,57,49,39,73,72,30,52,76,67,38,31,40,51,37,52,49,51,49,53,38,51,52,49,50,52,52,52,52,50,52,48,52,51,50,51,54,51,34,48,75,71,66,46,83,75,55,69,64,52,53,49,41,40,55,53,46,54,53,49,51,52,52,53,41,50,51,46,51,50,44,51,48,52,41,63,73,40,62,88,43,87,84,56,80,60,76,51,83,84,46,72,77,133,118,65,58,63,47,50,57,50,38,74,73,30,52,74,68,39,31,40,52,36,51,50,51,49,54,38,50,51,49,51,52,53,50,52,50,51,48,52,51,49,50,54,53,34,47,75,72,68,46,84,74,55,69,64,51,53,49,39,40,53,51,44,54,52,48,53,52,52,53,41,50,52,46,51,52,44,50,49,52,41,61,73,41,62,87,43,86,84,57,80,62,77,52,82,81,47,71,78,131

Radius of gyration: 18.84 Å; Cα contacts (8 Å, |Δi|>4): 156; chains: 2; bounding box: 31×60×55 Å